Protein AF-0000000085108761 (afdb_homodimer)

Foldseek 3Di:
DDPVVVVVCVVQVPDPQWDKKFKAFLVLHTPDIPDDVVVSSVCSVVVSVVLVVVQVVQCVVPVPDGDAWDWDDDPFWIWIWGDDPTIIMIIIGGDDD/DPPVVVVVCVVQVPDPQWDKKFKAFLVLHTPDIPDDVVVSSVCSVVVSVVLVVVQVVQCVVPVPDGDAWDWDDDPFWIWIWGDDPTIIMIIIGGDDD

Structure (mmCIF, N/CA/C/O backbone):
data_AF-0000000085108761-model_v1
#
loop_
_entity.id
_entity.type
_entity.pdbx_description
1 polymer 'Dynein light chain roadblock'
#
loop_
_atom_site.group_PDB
_atom_site.id
_atom_site.type_symbol
_atom_site.label_atom_id
_atom_site.label_alt_id
_atom_site.label_comp_id
_atom_site.label_asym_id
_atom_site.label_entity_id
_atom_site.label_seq_id
_atom_site.pdbx_PDB_ins_code
_atom_site.Cartn_x
_atom_site.Cartn_y
_atom_site.Cartn_z
_atom_site.occupancy
_atom_site.B_iso_or_equiv
_atom_site.auth_seq_id
_atom_site.auth_comp_id
_atom_site.auth_asym_id
_atom_site.auth_atom_id
_atom_site.pdbx_PDB_model_num
ATOM 1 N N . MET A 1 1 ? 11.406 -25.344 -11.461 1 63.22 1 MET A N 1
ATOM 2 C CA . MET A 1 1 ? 11.078 -24.156 -10.672 1 63.22 1 MET A CA 1
ATOM 3 C C . MET A 1 1 ? 12.062 -23.969 -9.531 1 63.22 1 MET A C 1
ATOM 5 O O . MET A 1 1 ? 12.383 -24.922 -8.812 1 63.22 1 MET A O 1
ATOM 9 N N . SER A 1 2 ? 12.742 -22.797 -9.344 1 81.88 2 SER A N 1
ATOM 10 C CA . SER A 1 2 ? 13.859 -22.688 -8.406 1 81.88 2 SER A CA 1
ATOM 11 C C . SER A 1 2 ? 13.422 -23.031 -6.988 1 81.88 2 SER A C 1
ATOM 13 O O . SER A 1 2 ? 12.25 -22.875 -6.637 1 81.88 2 SER A O 1
ATOM 15 N N . ALA A 1 3 ? 14.203 -23.891 -6.371 1 89.88 3 ALA A N 1
ATOM 16 C CA . ALA A 1 3 ? 14.016 -24.234 -4.969 1 89.88 3 ALA A CA 1
ATOM 17 C C . ALA A 1 3 ? 13.594 -23.016 -4.148 1 89.88 3 ALA A C 1
ATOM 19 O O . ALA A 1 3 ? 12.789 -23.141 -3.223 1 89.88 3 ALA A O 1
ATOM 20 N N . GLU A 1 4 ? 13.984 -21.922 -4.605 1 90.25 4 GLU A N 1
ATOM 21 C CA . GLU A 1 4 ? 13.695 -20.672 -3.896 1 90.25 4 GLU A CA 1
ATOM 22 C C . GLU A 1 4 ? 12.227 -20.297 -4.023 1 90.25 4 GLU A C 1
ATOM 24 O O . GLU A 1 4 ? 11.594 -19.891 -3.043 1 90.25 4 GLU A O 1
ATOM 29 N N . ILE A 1 5 ? 11.664 -20.5 -5.133 1 90.44 5 ILE A N 1
ATOM 30 C CA . ILE A 1 5 ? 10.281 -20.141 -5.406 1 90.44 5 ILE A CA 1
ATOM 31 C C . ILE A 1 5 ? 9.344 -21.031 -4.586 1 90.44 5 ILE A C 1
ATOM 33 O O . ILE A 1 5 ? 8.359 -20.547 -4.023 1 90.44 5 ILE A O 1
ATOM 37 N N . GLU A 1 6 ? 9.672 -22.25 -4.547 1 91.06 6 GLU A N 1
ATOM 38 C CA . GLU A 1 6 ? 8.852 -23.203 -3.797 1 91.06 6 GLU A CA 1
ATOM 39 C C . GLU A 1 6 ? 8.852 -22.875 -2.307 1 91.06 6 GLU A C 1
ATOM 41 O O . GLU A 1 6 ? 7.82 -23 -1.64 1 91.06 6 GLU A O 1
ATOM 46 N N . GLU A 1 7 ? 10.008 -22.562 -1.867 1 91.19 7 GLU A N 1
ATOM 47 C CA . GLU A 1 7 ? 10.117 -22.203 -0.458 1 91.19 7 GLU A CA 1
ATOM 48 C C . GLU A 1 7 ? 9.281 -20.969 -0.139 1 91.19 7 GLU A C 1
ATOM 50 O O . GLU A 1 7 ? 8.656 -20.891 0.92 1 91.19 7 GLU A O 1
ATOM 55 N N . LEU A 1 8 ? 9.305 -19.969 -1.02 1 88.81 8 LEU A N 1
ATOM 56 C CA . LEU A 1 8 ? 8.5 -18.766 -0.838 1 88.81 8 LEU A CA 1
ATOM 57 C C . LEU A 1 8 ? 7.016 -19.094 -0.807 1 88.81 8 LEU A C 1
ATOM 59 O O . LEU A 1 8 ? 6.277 -18.594 0.04 1 88.81 8 LEU A O 1
ATOM 63 N N . LEU A 1 9 ? 6.578 -19.969 -1.626 1 91.69 9 LEU A N 1
ATOM 64 C CA . LEU A 1 9 ? 5.18 -20.375 -1.667 1 91.69 9 LEU A CA 1
ATOM 65 C C . LEU A 1 9 ? 4.773 -21.062 -0.361 1 91.69 9 LEU A C 1
ATOM 67 O O . LEU A 1 9 ? 3.713 -20.75 0.194 1 91.69 9 LEU A O 1
ATOM 71 N N . LYS A 1 10 ? 5.652 -21.938 0.055 1 91 10 LYS A N 1
ATOM 72 C CA . LYS A 1 10 ? 5.363 -22.688 1.271 1 91 10 LYS A CA 1
ATOM 73 C C . LYS A 1 10 ? 5.27 -21.766 2.482 1 91 10 LYS A C 1
ATOM 75 O O . LYS A 1 10 ? 4.41 -21.938 3.348 1 91 10 LYS A O 1
ATOM 80 N N . ARG A 1 11 ? 6.121 -20.828 2.443 1 91.31 11 ARG A N 1
ATOM 81 C CA . ARG A 1 11 ? 6.184 -19.875 3.551 1 91.31 11 ARG A CA 1
ATOM 82 C C . ARG A 1 11 ? 4.867 -19.109 3.695 1 91.31 11 ARG A C 1
ATOM 84 O O . ARG A 1 11 ? 4.32 -19.016 4.797 1 91.31 11 ARG A O 1
ATOM 91 N N . TYR A 1 12 ? 4.281 -18.719 2.645 1 92.75 12 TYR A N 1
ATOM 92 C CA . TYR A 1 12 ? 3.133 -17.812 2.711 1 92.75 12 TYR A CA 1
ATOM 93 C C . TYR A 1 12 ? 1.828 -18.609 2.703 1 92.75 12 TYR A C 1
ATOM 95 O O . TYR A 1 12 ? 0.8 -18.125 3.18 1 92.75 12 TYR A O 1
ATOM 103 N N . GLN A 1 13 ? 1.914 -19.766 2.088 1 91.44 13 GLN A N 1
ATOM 104 C CA . GLN A 1 13 ? 0.706 -20.578 1.999 1 91.44 13 GLN A CA 1
ATOM 105 C C . GLN A 1 13 ? 0.249 -21.047 3.381 1 91.44 13 GLN A C 1
ATOM 107 O O . GLN A 1 13 ? -0.924 -21.359 3.576 1 91.44 13 GLN A O 1
ATOM 112 N N . ASN A 1 1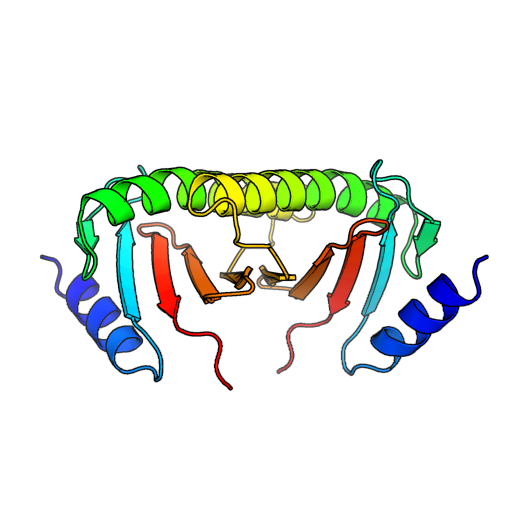4 ? 1.139 -21.016 4.285 1 88.12 14 ASN A N 1
ATOM 113 C CA . ASN A 1 14 ? 0.835 -21.547 5.609 1 88.12 14 ASN A CA 1
ATOM 114 C C . ASN A 1 14 ? 0.222 -20.469 6.512 1 88.12 14 ASN A C 1
ATOM 116 O O . ASN A 1 14 ? -0.231 -20.781 7.617 1 88.12 14 ASN A O 1
ATOM 120 N N . TYR A 1 15 ? 0.171 -19.266 6.047 1 86.75 15 TYR A N 1
ATOM 121 C CA . TYR A 1 15 ? -0.466 -18.219 6.828 1 86.75 15 TYR A CA 1
ATOM 122 C C . TYR A 1 15 ? -1.983 -18.359 6.809 1 86.75 15 TYR A C 1
ATOM 124 O O . TYR A 1 15 ? -2.562 -18.719 5.781 1 86.75 15 TYR A O 1
ATOM 132 N N . PRO A 1 16 ? -2.527 -18.047 7.934 1 88 16 PRO A N 1
ATOM 133 C CA . PRO A 1 16 ? -3.988 -18.125 7.98 1 88 16 PRO A CA 1
ATOM 134 C C . PRO A 1 16 ? -4.668 -17.109 7.059 1 88 16 PRO A C 1
ATOM 136 O O . PRO A 1 16 ? -4.164 -16 6.875 1 88 16 PRO A O 1
ATOM 139 N N . ASN A 1 17 ? -5.711 -17.516 6.414 1 91.38 17 ASN A N 1
ATOM 140 C CA . ASN A 1 17 ? -6.613 -16.656 5.648 1 91.38 17 ASN A CA 1
ATOM 141 C C . ASN A 1 17 ? -6.059 -16.359 4.262 1 91.38 17 ASN A C 1
ATOM 143 O O . ASN A 1 17 ? -6.594 -15.508 3.547 1 91.38 17 ASN A O 1
ATOM 147 N N . VAL A 1 18 ? -4.848 -17 4.02 1 94.69 18 VAL A N 1
ATOM 148 C CA . VAL A 1 18 ? -4.293 -16.797 2.686 1 94.69 18 VAL A CA 1
ATOM 149 C C . VAL A 1 18 ? -5.145 -17.531 1.651 1 94.69 18 VAL A C 1
ATOM 151 O O . VAL A 1 18 ? -5.418 -18.719 1.794 1 94.69 18 VAL A O 1
ATOM 154 N N . THR A 1 19 ? -5.535 -16.844 0.601 1 94.31 19 THR A N 1
ATOM 155 C CA . THR A 1 19 ? -6.398 -17.438 -0.418 1 94.31 19 THR A CA 1
ATOM 156 C C . THR A 1 19 ? -5.652 -17.578 -1.741 1 94.31 19 THR A C 1
ATOM 158 O O . THR A 1 19 ? -6.105 -18.297 -2.639 1 94.31 19 THR A O 1
ATOM 161 N N . GLY A 1 20 ? -4.496 -16.938 -1.905 1 95.81 20 GLY A N 1
ATOM 162 C CA . GLY A 1 20 ? -3.746 -17.047 -3.146 1 95.81 20 GLY A CA 1
ATOM 163 C C . GLY A 1 20 ? -2.373 -16.406 -3.072 1 95.81 20 GLY A C 1
ATOM 164 O O . GLY A 1 20 ? -2.156 -15.477 -2.293 1 95.81 20 GLY A O 1
ATOM 165 N N . ILE A 1 21 ? -1.512 -16.922 -3.85 1 97.44 21 ILE A N 1
ATOM 166 C CA . ILE A 1 21 ? -0.142 -16.438 -3.93 1 97.44 21 ILE A CA 1
ATOM 167 C C . ILE A 1 21 ? 0.28 -16.312 -5.395 1 97.44 21 ILE A C 1
ATOM 169 O O . ILE A 1 21 ? 0.015 -17.219 -6.195 1 97.44 21 ILE A O 1
ATOM 173 N N . ILE A 1 22 ? 0.82 -15.172 -5.707 1 97.19 22 ILE A N 1
ATOM 174 C CA . ILE A 1 22 ? 1.386 -14.953 -7.035 1 97.19 22 ILE A CA 1
ATOM 175 C C . ILE A 1 22 ? 2.848 -14.531 -6.906 1 97.19 22 ILE A C 1
ATOM 177 O O . ILE A 1 22 ? 3.182 -13.664 -6.102 1 97.19 22 ILE A O 1
ATOM 181 N N . ILE A 1 23 ? 3.662 -15.133 -7.668 1 97.06 23 ILE A N 1
ATOM 182 C CA . ILE A 1 23 ? 5.066 -14.742 -7.742 1 97.06 23 ILE A CA 1
ATOM 183 C C . ILE A 1 23 ? 5.391 -14.25 -9.148 1 97.06 23 ILE A C 1
ATOM 185 O O . ILE A 1 23 ? 5.203 -14.984 -10.125 1 97.06 23 ILE A O 1
ATOM 189 N N . LEU A 1 24 ? 5.852 -12.992 -9.156 1 97.31 24 LEU A N 1
ATOM 190 C CA . LEU A 1 24 ? 6.191 -12.367 -10.43 1 97.31 24 LEU A CA 1
ATOM 191 C C . LEU A 1 24 ? 7.699 -12.164 -10.555 1 97.31 24 LEU A C 1
ATOM 193 O O . LEU A 1 24 ? 8.383 -11.953 -9.555 1 97.31 24 LEU A O 1
ATOM 197 N N . ASP A 1 25 ? 8.125 -12.172 -11.797 1 95.25 25 ASP A N 1
ATOM 198 C CA . ASP A 1 25 ? 9.5 -11.734 -12.023 1 95.25 25 ASP A CA 1
ATOM 199 C C . ASP A 1 25 ? 9.578 -10.211 -12.148 1 95.25 25 ASP A C 1
ATOM 201 O O . ASP A 1 25 ? 8.562 -9.523 -12.039 1 95.25 25 ASP A O 1
ATOM 205 N N . PRO A 1 26 ? 10.781 -9.641 -12.328 1 92.38 26 PRO A N 1
ATOM 206 C CA . PRO A 1 26 ? 10.938 -8.188 -12.367 1 92.38 26 PRO A CA 1
ATOM 207 C C . PRO A 1 26 ? 10.227 -7.551 -13.562 1 92.38 26 PRO A C 1
ATOM 209 O O . PRO A 1 26 ? 10.016 -6.336 -13.578 1 92.38 26 PRO A O 1
ATOM 212 N N . PHE A 1 27 ? 9.805 -8.391 -14.461 1 92.19 27 PHE A N 1
ATOM 213 C CA . PHE A 1 27 ? 9.148 -7.879 -15.656 1 92.19 27 PHE 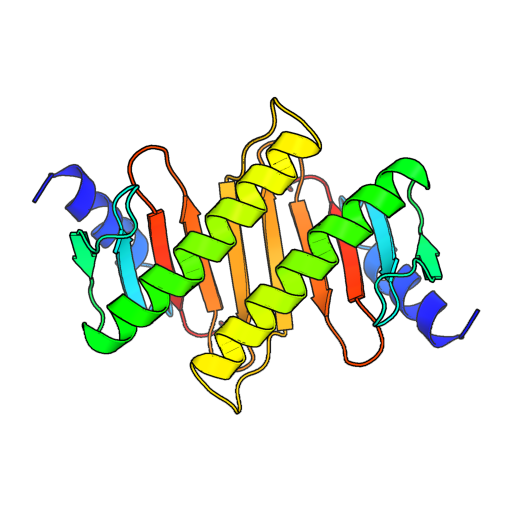A CA 1
ATOM 214 C C . PHE A 1 27 ? 7.641 -8.062 -15.57 1 92.19 27 PHE A C 1
ATOM 216 O O . PHE A 1 27 ? 6.934 -7.91 -16.562 1 92.19 27 PHE A O 1
ATOM 223 N N . ALA A 1 28 ? 7.168 -8.422 -14.414 1 94.12 28 ALA A N 1
ATOM 224 C CA . ALA A 1 28 ? 5.742 -8.586 -14.133 1 94.12 28 ALA A CA 1
ATOM 225 C C . ALA A 1 28 ? 5.176 -9.805 -14.852 1 94.12 28 ALA A C 1
ATOM 227 O O . ALA A 1 28 ? 4 -9.82 -15.219 1 94.12 28 ALA A O 1
ATOM 228 N N . ILE A 1 29 ? 6.047 -10.734 -15.125 1 95.5 29 ILE A N 1
ATOM 229 C CA . ILE A 1 29 ? 5.613 -12 -15.703 1 95.5 29 ILE A CA 1
ATOM 230 C C . ILE A 1 29 ? 5.414 -13.031 -14.602 1 95.5 29 ILE A C 1
ATOM 232 O O . ILE A 1 29 ? 6.324 -13.289 -13.805 1 95.5 29 ILE 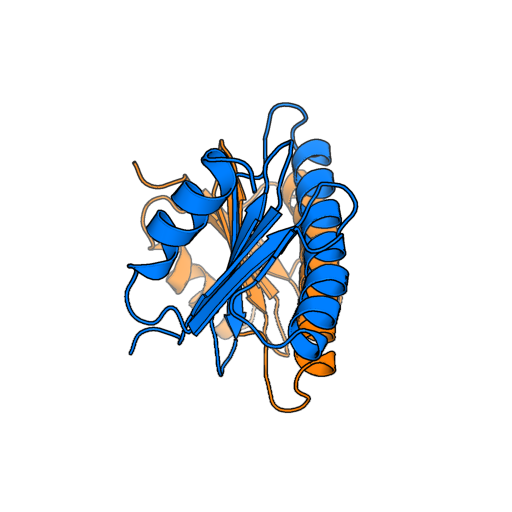A O 1
ATOM 236 N N . PRO A 1 30 ? 4.242 -13.656 -14.547 1 95.94 30 PRO A N 1
ATOM 237 C CA . PRO A 1 30 ? 3.984 -14.641 -13.484 1 95.94 30 PRO A CA 1
ATOM 238 C C . PRO A 1 30 ? 4.891 -15.859 -13.578 1 95.94 30 PRO A C 1
ATOM 240 O O . PRO A 1 30 ? 5.02 -16.453 -14.656 1 95.94 30 PRO A O 1
ATOM 243 N N . ILE A 1 31 ? 5.547 -16.188 -12.539 1 95.81 31 ILE A N 1
ATOM 244 C CA . ILE A 1 31 ? 6.398 -17.375 -12.438 1 95.81 31 ILE A CA 1
ATOM 245 C C . ILE A 1 31 ? 5.609 -18.531 -11.836 1 95.81 31 ILE A C 1
ATOM 247 O O . ILE A 1 31 ? 5.73 -19.672 -12.289 1 95.81 31 ILE A O 1
ATOM 251 N N . LYS A 1 32 ? 4.918 -18.266 -10.797 1 95.12 32 LYS A N 1
ATOM 252 C CA . LYS A 1 32 ? 4.105 -19.234 -10.07 1 95.12 32 LYS A CA 1
ATOM 253 C C . LYS A 1 32 ? 2.875 -18.562 -9.461 1 95.12 32 LYS A C 1
ATOM 255 O O . LYS A 1 32 ? 2.938 -17.422 -9.023 1 95.12 32 LYS A O 1
ATOM 260 N N . THR A 1 33 ? 1.812 -19.297 -9.5 1 95.31 33 THR A N 1
ATOM 261 C CA . THR A 1 33 ? 0.584 -18.781 -8.914 1 95.31 33 THR A CA 1
ATOM 262 C C . THR A 1 33 ? -0.293 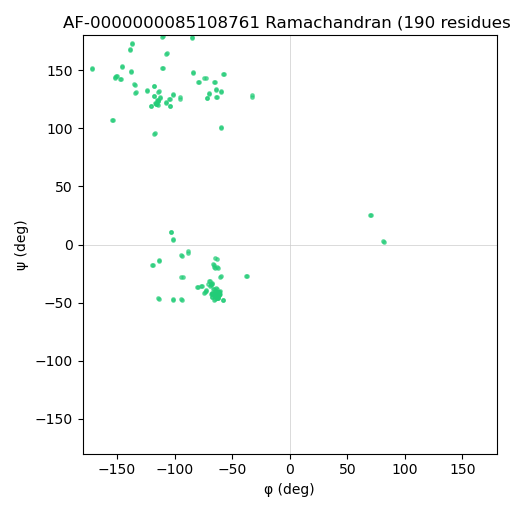-19.906 -8.391 1 95.31 33 THR A C 1
ATOM 264 O O . THR A 1 33 ? -0.282 -21.016 -8.93 1 95.31 33 THR A O 1
ATOM 267 N N . THR A 1 34 ? -0.969 -19.641 -7.316 1 95.12 34 THR A N 1
ATOM 268 C CA . THR A 1 34 ? -1.978 -20.562 -6.812 1 95.12 34 THR A CA 1
ATOM 269 C C . THR A 1 34 ? -3.381 -20.078 -7.184 1 95.12 34 THR A C 1
ATOM 271 O O . THR A 1 34 ? -4.375 -20.672 -6.75 1 95.12 34 THR A O 1
ATOM 274 N N . MET A 1 35 ? -3.35 -19 -7.941 1 93.38 35 MET A N 1
ATOM 275 C CA . MET A 1 35 ? -4.621 -18.391 -8.328 1 93.38 35 MET A CA 1
ATOM 276 C C . MET A 1 35 ? -4.918 -18.656 -9.805 1 93.38 35 MET A C 1
ATOM 278 O O . MET A 1 35 ? -4.047 -19.109 -10.547 1 93.38 35 MET A O 1
ATOM 282 N N . GLU A 1 36 ? -6.18 -18.406 -10.109 1 94.62 36 GLU A N 1
ATOM 283 C CA . GLU A 1 36 ? -6.547 -18.5 -11.523 1 94.62 36 GLU A CA 1
ATOM 284 C C . GLU A 1 36 ? -5.719 -17.562 -12.383 1 94.62 36 GLU A C 1
ATOM 286 O O . GLU A 1 36 ? -5.391 -16.453 -11.953 1 94.62 36 GLU A O 1
ATOM 291 N N . TYR A 1 37 ? -5.438 -17.953 -13.57 1 94 37 TYR A N 1
ATOM 292 C CA . TYR A 1 37 ? -4.492 -17.234 -14.422 1 94 37 TYR A CA 1
ATOM 293 C C . TYR A 1 37 ? -5.066 -15.891 -14.859 1 94 37 TYR A C 1
ATOM 295 O O . TYR A 1 37 ? -4.34 -14.898 -14.945 1 94 37 TYR A O 1
ATOM 303 N N . THR A 1 38 ? -6.367 -15.867 -15.094 1 92.69 38 THR A N 1
ATOM 304 C CA . THR A 1 38 ? -6.969 -14.602 -15.508 1 92.69 38 THR A CA 1
ATOM 305 C C . THR A 1 38 ? -6.816 -13.547 -14.414 1 92.69 38 THR A C 1
ATOM 307 O O . THR A 1 38 ? -6.449 -12.406 -14.695 1 92.69 38 THR A O 1
ATOM 310 N N . LEU A 1 39 ? -7.047 -13.977 -13.156 1 90 39 LEU A N 1
ATOM 311 C CA . LEU A 1 39 ? -6.887 -13.078 -12.016 1 90 39 LEU A CA 1
ATOM 312 C C . LEU A 1 39 ? -5.422 -12.719 -11.812 1 90 39 LEU A C 1
ATOM 314 O O . LEU A 1 39 ? -5.102 -11.562 -11.508 1 90 39 LEU A O 1
ATOM 318 N N . THR A 1 40 ? -4.555 -13.695 -12.102 1 95.38 40 THR A N 1
ATOM 319 C CA . THR A 1 40 ? -3.115 -13.5 -11.977 1 95.38 40 THR A CA 1
ATOM 320 C C . THR A 1 40 ? -2.635 -12.383 -12.898 1 95.38 40 THR A C 1
ATOM 322 O O . THR A 1 40 ? -1.856 -11.523 -12.484 1 95.38 40 THR A O 1
ATOM 325 N N . VAL A 1 41 ? -3.133 -12.383 -14.078 1 93.38 41 VAL A N 1
ATOM 326 C CA . VAL A 1 41 ? -2.717 -11.391 -15.062 1 93.38 41 VAL A CA 1
ATOM 327 C C . VAL A 1 41 ? -3.154 -10 -14.625 1 93.38 41 VAL A C 1
ATOM 329 O O . VAL A 1 41 ? -2.398 -9.031 -14.742 1 93.38 41 VAL A O 1
ATOM 332 N N . HIS A 1 42 ? -4.312 -9.906 -14.055 1 91.81 42 HIS A N 1
ATOM 333 C CA . HIS A 1 42 ? -4.832 -8.625 -13.586 1 91.81 42 HIS A CA 1
ATOM 334 C C . HIS A 1 42 ? -4.02 -8.102 -12.414 1 91.81 42 HIS A C 1
ATOM 336 O O . HIS A 1 42 ? -3.607 -6.938 -12.406 1 91.81 42 HIS A O 1
ATOM 342 N N . TYR A 1 43 ? -3.736 -8.992 -11.477 1 93.56 43 TYR A N 1
ATOM 343 C CA . TYR A 1 43 ? -2.938 -8.594 -10.328 1 93.56 43 TYR A CA 1
ATOM 344 C C . TYR A 1 43 ? -1.527 -8.203 -10.75 1 93.56 43 TYR A C 1
ATOM 346 O O . TYR A 1 43 ? -0.982 -7.203 -10.266 1 93.56 43 TYR A O 1
ATOM 354 N N . ALA A 1 44 ? -0.99 -8.969 -11.633 1 95.94 44 ALA A N 1
ATOM 355 C CA . ALA A 1 44 ? 0.384 -8.734 -12.062 1 95.94 44 ALA A CA 1
ATOM 356 C C . ALA A 1 44 ? 0.543 -7.324 -12.633 1 95.94 44 ALA A C 1
ATOM 358 O O . ALA A 1 44 ? 1.462 -6.594 -12.258 1 95.94 44 ALA A O 1
ATOM 359 N N . ALA A 1 45 ? -0.352 -6.977 -13.492 1 93.06 45 ALA A N 1
ATOM 360 C CA . ALA A 1 45 ? -0.282 -5.676 -14.148 1 93.06 45 ALA A CA 1
ATOM 361 C C . ALA A 1 45 ? -0.462 -4.539 -13.148 1 93.06 45 ALA A C 1
ATOM 363 O O . ALA A 1 45 ? 0.357 -3.619 -13.086 1 93.06 45 ALA A O 1
ATOM 364 N N . LEU A 1 46 ? -1.446 -4.688 -12.344 1 91.06 46 LEU A N 1
ATOM 365 C CA . LEU A 1 46 ? -1.848 -3.602 -11.453 1 91.06 46 LEU A CA 1
ATOM 366 C C . LEU A 1 46 ? -0.861 -3.451 -10.305 1 91.06 46 LEU A C 1
ATOM 368 O O . LEU A 1 46 ? -0.413 -2.344 -10 1 91.06 46 LEU A O 1
ATOM 372 N N . ILE A 1 47 ? -0.434 -4.594 -9.758 1 94.38 47 ILE A N 1
ATOM 373 C CA . ILE A 1 47 ? 0.409 -4.559 -8.57 1 94.38 47 ILE A CA 1
ATOM 374 C C . ILE A 1 47 ? 1.835 -4.172 -8.961 1 94.38 47 ILE A C 1
ATOM 376 O O . ILE A 1 47 ? 2.518 -3.469 -8.211 1 94.38 47 ILE A O 1
ATOM 380 N N . SER A 1 48 ? 2.229 -4.633 -10.086 1 95.31 48 SER A N 1
ATOM 381 C CA . SER A 1 48 ? 3.564 -4.258 -10.531 1 95.31 48 SER A CA 1
ATOM 382 C C . SER A 1 48 ? 3.676 -2.748 -10.734 1 95.31 48 SER A C 1
ATOM 384 O O . SER A 1 48 ? 4.676 -2.139 -10.359 1 95.31 48 SER A O 1
ATOM 386 N N . THR A 1 49 ? 2.686 -2.17 -11.328 1 93.62 49 THR A N 1
ATOM 387 C CA . THR A 1 49 ? 2.676 -0.729 -11.555 1 93.62 49 THR A CA 1
ATOM 388 C C . THR A 1 49 ? 2.66 0.024 -10.227 1 93.62 49 THR A C 1
ATOM 390 O O . THR A 1 49 ? 3.43 0.968 -10.031 1 93.62 49 THR A O 1
ATOM 393 N N . LEU A 1 50 ? 1.845 -0.43 -9.328 1 94.5 50 LEU A N 1
ATOM 394 C CA . LEU A 1 50 ? 1.728 0.207 -8.023 1 94.5 50 LEU A CA 1
ATOM 395 C C . LEU A 1 50 ? 3.043 0.12 -7.254 1 94.5 50 LEU A C 1
ATOM 397 O O . LEU A 1 50 ? 3.5 1.111 -6.684 1 94.5 50 LEU A O 1
ATOM 401 N N . THR A 1 51 ? 3.619 -1.056 -7.258 1 95.94 51 THR A N 1
ATOM 402 C CA . THR A 1 51 ? 4.863 -1.307 -6.539 1 95.94 51 THR A CA 1
ATOM 403 C C . THR A 1 51 ? 5.992 -0.448 -7.102 1 95.94 51 THR A C 1
ATOM 405 O O . THR A 1 51 ? 6.781 0.122 -6.344 1 95.94 51 THR A O 1
ATOM 408 N N . TYR A 1 52 ? 6.023 -0.355 -8.43 1 93.31 52 TYR A N 1
ATOM 409 C CA . TYR A 1 52 ? 7.039 0.464 -9.078 1 93.31 52 TYR A CA 1
ATOM 410 C C . TYR A 1 52 ? 6.906 1.927 -8.672 1 93.31 52 TYR A C 1
ATOM 412 O O . TYR A 1 52 ? 7.891 2.57 -8.312 1 93.31 52 TYR A O 1
ATOM 420 N N . LYS A 1 53 ? 5.758 2.395 -8.688 1 92.75 53 LYS A N 1
ATOM 421 C CA . LYS A 1 53 ? 5.512 3.789 -8.336 1 92.75 53 LYS A CA 1
ATOM 422 C C . LYS A 1 53 ? 5.836 4.051 -6.871 1 92.75 53 LYS A C 1
ATOM 424 O O . LYS A 1 53 ? 6.453 5.062 -6.535 1 92.75 53 LYS A O 1
ATOM 429 N N . ALA A 1 54 ? 5.402 3.143 -5.973 1 96 54 ALA A N 1
ATOM 430 C CA . ALA A 1 54 ? 5.68 3.289 -4.547 1 96 54 ALA A CA 1
ATOM 431 C C . ALA A 1 54 ? 7.184 3.273 -4.273 1 96 54 ALA A C 1
ATOM 433 O O . ALA A 1 54 ? 7.691 4.094 -3.506 1 96 54 ALA A O 1
ATOM 434 N N . ALA A 1 55 ? 7.852 2.354 -4.93 1 94.5 55 ALA A N 1
ATOM 435 C CA . ALA A 1 55 ? 9.297 2.244 -4.754 1 94.5 55 ALA A CA 1
ATOM 436 C C . ALA A 1 55 ? 10.008 3.512 -5.223 1 94.5 55 ALA A C 1
ATOM 438 O O . ALA A 1 55 ? 10.906 4.012 -4.547 1 94.5 55 ALA A O 1
ATOM 439 N N . LYS A 1 56 ? 9.578 3.98 -6.34 1 92.62 56 LYS A N 1
ATOM 440 C CA . LYS A 1 56 ? 10.172 5.199 -6.879 1 92.62 56 LYS A CA 1
ATOM 441 C C . LYS A 1 56 ? 9.898 6.395 -5.965 1 92.62 56 LYS A C 1
ATOM 443 O O . LYS A 1 56 ? 10.789 7.223 -5.738 1 92.62 56 LYS A O 1
ATOM 448 N N . MET A 1 57 ? 8.688 6.418 -5.445 1 90.75 57 MET A N 1
ATOM 449 C CA . MET A 1 57 ? 8.305 7.504 -4.551 1 90.75 57 MET A CA 1
ATOM 450 C C . MET A 1 57 ? 9.172 7.504 -3.297 1 90.75 57 MET A C 1
ATOM 452 O O . MET A 1 57 ? 9.641 8.562 -2.861 1 90.75 57 MET A O 1
ATOM 456 N N . ILE A 1 58 ? 9.445 6.375 -2.771 1 92.19 58 ILE A N 1
ATOM 457 C CA . ILE A 1 58 ? 10.234 6.219 -1.559 1 92.19 58 ILE A CA 1
ATOM 458 C C . ILE A 1 58 ? 11.68 6.633 -1.83 1 92.19 58 ILE A C 1
ATOM 460 O O . ILE A 1 58 ? 12.289 7.352 -1.033 1 92.19 58 ILE A O 1
ATOM 464 N N . THR A 1 59 ? 12.148 6.215 -2.984 1 91.31 59 THR A N 1
ATOM 465 C CA . THR A 1 59 ? 13.531 6.516 -3.35 1 91.31 59 THR A CA 1
ATOM 466 C C . THR A 1 59 ? 13.703 8.008 -3.633 1 91.31 59 THR A C 1
ATOM 468 O O . THR A 1 59 ? 14.766 8.57 -3.387 1 91.31 59 THR A O 1
ATOM 471 N N . ASN A 1 60 ? 12.617 8.609 -4.141 1 88.44 60 ASN A N 1
ATOM 472 C CA . ASN A 1 60 ? 12.648 10.047 -4.402 1 88.44 60 ASN A CA 1
ATOM 473 C C . ASN A 1 60 ? 12.734 10.852 -3.107 1 88.44 60 ASN A C 1
ATOM 475 O O . ASN A 1 60 ? 13.336 11.922 -3.072 1 88.44 60 ASN A O 1
ATOM 479 N N . LEU A 1 61 ? 12.094 10.32 -2.062 1 85.19 61 LEU A N 1
ATOM 480 C CA . LEU A 1 61 ? 12.102 11 -0.771 1 85.19 61 LEU A CA 1
ATOM 481 C C . LEU A 1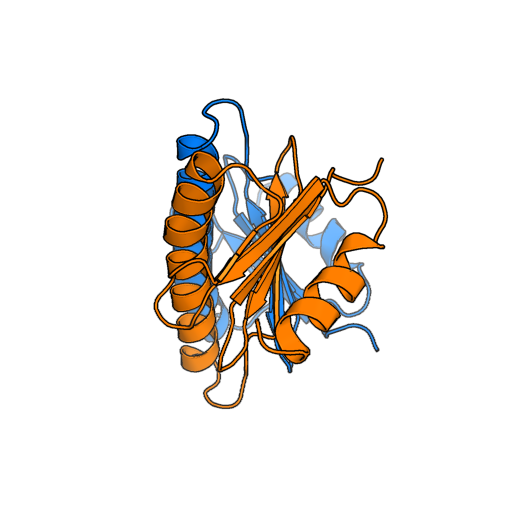 61 ? 13.406 10.75 -0.032 1 85.19 61 LEU A C 1
ATOM 483 O O . LEU A 1 61 ? 13.938 11.648 0.624 1 85.19 61 LEU A O 1
ATOM 487 N N . ASP A 1 62 ? 13.906 9.578 -0.178 1 91.12 62 ASP A N 1
ATOM 488 C CA . ASP A 1 62 ? 15.141 9.125 0.468 1 91.12 62 ASP A CA 1
ATOM 489 C C . ASP A 1 62 ? 15.812 8.016 -0.343 1 91.12 62 ASP A C 1
ATOM 491 O O . ASP A 1 62 ? 15.359 6.867 -0.325 1 91.12 62 ASP A O 1
ATOM 495 N N . ALA A 1 63 ? 16.922 8.359 -0.999 1 90.94 63 ALA A N 1
ATOM 496 C CA . ALA A 1 63 ? 17.594 7.465 -1.934 1 90.94 63 ALA A CA 1
ATOM 497 C C . ALA A 1 63 ? 18.094 6.211 -1.224 1 90.94 63 ALA A C 1
ATOM 499 O O . ALA A 1 63 ? 18.359 5.191 -1.863 1 90.94 63 ALA A O 1
ATOM 500 N N . SER A 1 64 ? 18.234 6.258 0.049 1 93.94 64 SER A N 1
ATOM 501 C CA . SER A 1 64 ? 18.734 5.105 0.797 1 93.94 64 SER A CA 1
ATOM 502 C C . SER A 1 64 ? 17.594 4.258 1.333 1 93.94 64 SER A C 1
ATOM 504 O O . SER A 1 64 ? 17.812 3.193 1.911 1 93.94 64 SER A O 1
ATOM 506 N N . ASN A 1 65 ? 16.453 4.711 1.227 1 92 65 ASN A N 1
ATOM 507 C CA . ASN A 1 65 ? 15.266 4.031 1.727 1 92 65 ASN A CA 1
ATOM 508 C C . ASN A 1 65 ? 14.742 3.008 0.722 1 92 65 ASN A C 1
ATOM 510 O O . ASN A 1 65 ? 14.961 3.146 -0.483 1 92 65 ASN A O 1
ATOM 514 N N . GLU A 1 66 ? 14.172 1.967 1.199 1 94.56 66 GLU A N 1
ATOM 515 C CA . GLU A 1 66 ? 13.68 0.884 0.354 1 94.56 66 GLU A CA 1
ATOM 516 C C . GLU A 1 66 ? 12.281 0.436 0.787 1 94.56 66 GLU A C 1
ATOM 518 O O . GLU A 1 66 ? 12.008 0.323 1.982 1 94.56 66 GLU A O 1
ATOM 523 N N . LEU A 1 67 ? 11.516 0.227 -0.264 1 95.69 67 LEU A N 1
ATOM 524 C CA . LEU A 1 67 ? 10.188 -0.324 0 1 95.69 67 LEU A CA 1
ATOM 525 C C . LEU A 1 67 ? 10.281 -1.789 0.411 1 95.69 67 LEU A C 1
ATOM 527 O O . LEU A 1 67 ? 10.883 -2.602 -0.299 1 95.69 67 LEU A O 1
ATOM 531 N N . VAL A 1 68 ? 9.695 -2.158 1.586 1 95.75 68 VAL A N 1
ATOM 532 C CA . VAL A 1 68 ? 9.766 -3.525 2.092 1 95.75 68 VAL A CA 1
ATOM 533 C C . VAL A 1 68 ? 8.453 -4.254 1.807 1 95.75 68 VAL A C 1
ATOM 535 O O . VAL A 1 68 ? 8.461 -5.363 1.272 1 95.75 68 VAL A O 1
ATOM 538 N N . THR A 1 69 ? 7.359 -3.58 2.123 1 97 69 THR A N 1
ATOM 539 C CA . THR A 1 69 ? 6.07 -4.227 1.909 1 97 69 THR A CA 1
ATOM 540 C C . THR A 1 69 ? 4.984 -3.189 1.639 1 97 69 THR A C 1
ATOM 542 O O . THR A 1 69 ? 5.074 -2.053 2.104 1 97 69 THR A O 1
ATOM 545 N N . ILE A 1 70 ? 4.082 -3.564 0.782 1 97.31 70 ILE A N 1
ATOM 546 C CA . ILE A 1 70 ? 2.834 -2.828 0.612 1 97.31 70 ILE A CA 1
ATOM 547 C C . ILE A 1 70 ? 1.658 -3.691 1.06 1 97.31 70 ILE A C 1
ATOM 549 O O . ILE A 1 70 ? 1.576 -4.871 0.707 1 97.31 70 ILE A O 1
ATOM 553 N N . ARG A 1 71 ? 0.834 -3.139 1.837 1 96.88 71 ARG A N 1
ATOM 554 C CA . ARG A 1 71 ? -0.396 -3.83 2.207 1 96.88 71 ARG A CA 1
ATOM 555 C C . ARG A 1 71 ? -1.623 -3.021 1.8 1 96.88 71 ARG A C 1
ATOM 557 O O . ARG A 1 71 ? -1.754 -1.853 2.168 1 96.88 71 ARG A O 1
ATOM 564 N N . LEU A 1 72 ? -2.422 -3.609 0.949 1 96.94 72 LEU A N 1
ATOM 565 C CA . LEU A 1 72 ? -3.693 -3.027 0.538 1 96.94 72 LEU A CA 1
ATOM 566 C C . LEU A 1 72 ? -4.859 -3.736 1.215 1 96.94 72 LEU A C 1
ATOM 568 O O . LEU A 1 72 ? -5.031 -4.949 1.055 1 96.94 72 LEU A O 1
ATOM 572 N N . ARG A 1 73 ? -5.586 -2.988 1.953 1 96.25 73 ARG A N 1
ATOM 573 C CA . ARG A 1 73 ? -6.805 -3.537 2.537 1 96.25 73 ARG A CA 1
ATOM 574 C C . ARG A 1 73 ? -8.047 -2.975 1.847 1 96.25 73 ARG A C 1
ATOM 576 O O . ARG A 1 73 ? -8.172 -1.76 1.681 1 96.25 73 ARG A O 1
ATOM 583 N N . THR A 1 74 ? -8.797 -3.855 1.351 1 95.38 74 THR A N 1
ATOM 584 C CA . THR A 1 74 ? -10.086 -3.488 0.769 1 95.38 74 THR A CA 1
ATOM 585 C C . THR A 1 74 ? -11.234 -4.004 1.631 1 95.38 74 THR A C 1
ATOM 587 O O . THR A 1 74 ? -11.008 -4.652 2.654 1 95.38 74 THR A O 1
ATOM 590 N N . LYS A 1 75 ? -12.461 -3.756 1.29 1 93.06 75 LYS A N 1
ATOM 591 C CA . LYS A 1 75 ? -13.633 -4.258 2.004 1 93.06 75 LYS A CA 1
ATOM 592 C C . LYS A 1 75 ? -13.734 -5.777 1.899 1 93.06 75 LYS A C 1
ATOM 594 O O . LYS A 1 75 ? -14.375 -6.418 2.729 1 93.06 75 LYS A O 1
ATOM 599 N N . VAL A 1 76 ? -13.07 -6.395 0.976 1 92.12 76 VAL A N 1
ATOM 600 C CA . VAL A 1 76 ? -13.273 -7.801 0.66 1 92.12 76 VAL A CA 1
ATOM 601 C C . VAL A 1 76 ? -12.023 -8.602 1.031 1 92.12 76 VAL A C 1
ATOM 603 O O . VAL A 1 76 ? -12.117 -9.641 1.696 1 92.12 76 VAL A O 1
ATOM 606 N N . HIS A 1 77 ? -10.844 -8.078 0.626 1 92.88 77 HIS A N 1
ATOM 607 C CA . HIS A 1 77 ? -9.594 -8.812 0.799 1 92.88 77 HIS A CA 1
ATOM 608 C C . HIS A 1 77 ? -8.477 -7.879 1.261 1 92.88 77 HIS A C 1
ATOM 610 O O . HIS A 1 77 ? -8.656 -6.66 1.307 1 92.88 77 HIS A O 1
ATOM 616 N N . GLU A 1 78 ? -7.473 -8.531 1.646 1 95.62 78 GLU A N 1
ATOM 617 C CA . GLU A 1 78 ? -6.191 -7.871 1.853 1 95.62 78 GLU A CA 1
ATOM 618 C C . GLU A 1 78 ? -5.125 -8.422 0.909 1 95.62 78 GLU A C 1
ATOM 620 O O . GLU A 1 78 ? -5.043 -9.633 0.701 1 95.62 78 GLU A O 1
ATOM 625 N N . VAL A 1 79 ? -4.375 -7.559 0.36 1 96.12 79 VAL A N 1
ATOM 626 C CA . VAL A 1 79 ? -3.283 -7.949 -0.526 1 96.12 79 VAL A CA 1
ATOM 627 C C . VAL A 1 79 ? -1.951 -7.492 0.063 1 96.12 79 VAL A C 1
ATOM 629 O O . VAL A 1 79 ? -1.79 -6.324 0.417 1 96.12 79 VAL A O 1
ATOM 632 N N . ILE A 1 80 ? -1.059 -8.406 0.155 1 96.19 80 ILE A N 1
ATOM 633 C CA . ILE A 1 80 ? 0.285 -8.086 0.626 1 96.19 80 ILE A CA 1
ATOM 634 C C . ILE A 1 80 ? 1.287 -8.266 -0.512 1 96.19 80 ILE A C 1
ATOM 636 O O . ILE A 1 80 ? 1.285 -9.297 -1.189 1 96.19 80 ILE A O 1
ATOM 640 N N . VAL A 1 81 ? 2.037 -7.203 -0.713 1 97.25 81 VAL A N 1
ATOM 641 C CA . VAL A 1 81 ? 3.027 -7.211 -1.784 1 97.25 81 VAL A CA 1
ATOM 642 C C . VAL A 1 81 ? 4.43 -7.121 -1.189 1 97.25 81 VAL A C 1
ATOM 644 O O . VAL A 1 81 ? 4.723 -6.215 -0.408 1 97.25 81 VAL A O 1
ATOM 647 N N . LEU A 1 82 ? 5.223 -8.078 -1.545 1 96.44 82 LEU A N 1
ATOM 648 C CA . LEU A 1 82 ? 6.605 -8.117 -1.088 1 96.44 82 LEU A CA 1
ATOM 649 C C . LEU A 1 82 ? 7.57 -8.023 -2.264 1 96.44 82 LEU A C 1
ATOM 651 O O . LEU A 1 82 ? 7.855 -9.031 -2.922 1 96.44 82 LEU A O 1
ATOM 655 N N . PRO A 1 83 ? 8.008 -6.773 -2.514 1 95.81 83 PRO A N 1
ATOM 656 C CA . PRO A 1 83 ? 8.945 -6.602 -3.629 1 95.81 83 PRO A CA 1
ATOM 657 C C . PRO A 1 83 ? 10.375 -7 -3.268 1 95.81 83 PRO A C 1
ATOM 659 O O . PRO A 1 83 ? 10.805 -6.801 -2.127 1 95.81 83 PRO A O 1
ATOM 662 N N . SER A 1 84 ? 11.039 -7.625 -4.152 1 92.5 84 SER A N 1
ATOM 663 C CA . SER A 1 84 ? 12.461 -7.93 -4.051 1 92.5 84 SER A CA 1
ATOM 664 C C . SER A 1 84 ? 13.172 -7.684 -5.379 1 92.5 84 SER A C 1
ATOM 666 O O . SER A 1 84 ? 12.539 -7.293 -6.363 1 92.5 84 SER A O 1
ATOM 668 N N . GLU A 1 85 ? 14.414 -7.781 -5.441 1 91 85 GLU A N 1
ATOM 669 C CA . GLU A 1 85 ? 15.211 -7.547 -6.641 1 91 85 GLU A CA 1
ATOM 670 C C . GLU A 1 85 ? 14.82 -8.508 -7.762 1 91 85 GLU A C 1
ATOM 672 O O . GLU A 1 85 ? 14.828 -8.133 -8.938 1 91 85 GLU A O 1
ATOM 677 N N . ASN A 1 86 ? 14.336 -9.648 -7.395 1 93.44 86 ASN A N 1
ATOM 678 C CA . ASN A 1 86 ? 14.164 -10.68 -8.406 1 93.44 86 ASN A CA 1
ATOM 679 C C . ASN A 1 86 ? 12.703 -11.094 -8.555 1 93.44 86 ASN A C 1
ATOM 681 O O . ASN A 1 86 ? 12.328 -11.727 -9.539 1 93.44 86 ASN A O 1
ATOM 685 N N . TYR A 1 87 ? 11.977 -10.695 -7.477 1 94.81 87 TYR A N 1
ATOM 686 C CA . TYR A 1 87 ? 10.586 -11.141 -7.5 1 94.81 87 TYR A CA 1
ATOM 687 C C . TYR A 1 87 ? 9.672 -10.102 -6.863 1 94.81 87 TYR A C 1
ATOM 689 O O . TYR A 1 87 ? 10.117 -9.289 -6.055 1 94.81 87 TYR A O 1
ATOM 697 N N . ILE A 1 88 ? 8.492 -10.164 -7.301 1 96.62 88 ILE A N 1
ATOM 698 C CA . ILE A 1 88 ? 7.402 -9.555 -6.551 1 96.62 88 ILE A CA 1
ATOM 699 C C . ILE A 1 88 ? 6.434 -10.641 -6.086 1 96.62 88 ILE A C 1
ATOM 701 O O . ILE A 1 88 ? 5.918 -11.414 -6.895 1 96.62 88 ILE A O 1
ATOM 705 N N . ILE A 1 89 ? 6.262 -10.734 -4.84 1 96.81 89 ILE A N 1
ATOM 706 C CA . ILE A 1 89 ? 5.332 -11.711 -4.289 1 96.81 89 ILE A CA 1
ATOM 707 C C . ILE A 1 89 ? 4.027 -11.016 -3.896 1 96.81 89 ILE A C 1
ATOM 709 O O . ILE A 1 89 ? 4.047 -9.984 -3.221 1 96.81 89 ILE A O 1
ATOM 713 N N . ILE A 1 90 ? 2.965 -11.57 -4.352 1 97.31 90 ILE A N 1
ATOM 714 C CA . ILE A 1 90 ? 1.635 -11.07 -4.027 1 97.31 90 ILE A CA 1
ATOM 715 C C . ILE A 1 90 ? 0.867 -12.117 -3.227 1 97.31 90 ILE A C 1
ATOM 717 O O . ILE A 1 90 ? 0.685 -13.242 -3.686 1 97.31 90 ILE A O 1
ATOM 721 N N . VAL A 1 91 ? 0.482 -11.727 -2.102 1 96.69 91 VAL A N 1
ATOM 722 C CA . VAL A 1 91 ? -0.315 -12.609 -1.256 1 96.69 91 VAL A CA 1
ATOM 723 C C . VAL A 1 91 ? -1.712 -12.0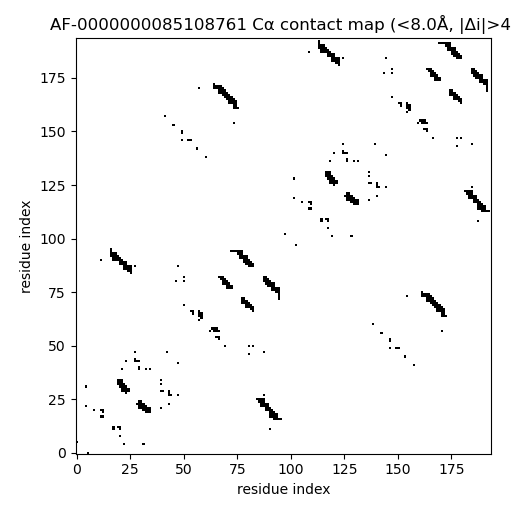23 -1.067 1 96.69 91 VAL A C 1
ATOM 725 O O . VAL A 1 91 ? -1.856 -10.867 -0.653 1 96.69 91 VAL A O 1
ATOM 728 N N . VAL A 1 92 ? -2.666 -12.805 -1.415 1 95.94 92 VAL A N 1
ATOM 729 C CA . VAL A 1 92 ? -4.051 -12.398 -1.219 1 95.94 92 VAL A CA 1
ATOM 730 C C . VAL A 1 92 ? -4.645 -13.141 -0.023 1 95.94 92 VAL A C 1
ATOM 732 O O . VAL A 1 92 ? -4.562 -14.367 0.057 1 95.94 92 VAL A O 1
ATOM 735 N N . GLN A 1 93 ? -5.137 -12.344 0.866 1 95.44 93 GLN A N 1
ATOM 736 C CA . GLN A 1 93 ? -5.703 -13 2.043 1 95.44 93 GLN A CA 1
ATOM 737 C C . GLN A 1 93 ? -7.023 -12.344 2.453 1 95.44 93 GLN A C 1
ATOM 739 O O . GLN A 1 93 ? -7.273 -11.18 2.125 1 95.44 93 GLN A O 1
ATOM 744 N N . ASN A 1 94 ? -7.949 -13.156 3.041 1 92.12 94 ASN A N 1
ATOM 745 C CA . ASN A 1 94 ? -9.164 -12.609 3.631 1 92.12 94 ASN A CA 1
ATOM 746 C C . ASN A 1 94 ? -8.852 -11.695 4.812 1 92.12 94 ASN A C 1
ATOM 748 O O . ASN A 1 94 ? -7.945 -11.977 5.602 1 92.12 94 ASN A O 1
ATOM 752 N N . PRO A 1 95 ? -9.586 -10.516 4.699 1 82.56 95 PRO A N 1
ATOM 753 C CA . PRO A 1 95 ? -9.312 -9.602 5.805 1 82.56 95 PRO A CA 1
ATOM 754 C C . PRO A 1 95 ? -9.641 -10.203 7.168 1 82.56 95 PRO A C 1
ATOM 756 O O . PRO A 1 95 ? -10.562 -11.016 7.285 1 82.56 95 PRO A O 1
ATOM 759 N N . GLY A 1 96 ? -8.625 -10.719 7.977 1 66.06 96 GLY A N 1
ATOM 760 C CA . GLY A 1 96 ? -8.875 -11.297 9.289 1 66.06 96 GLY A CA 1
ATOM 761 C C . GLY A 1 96 ? -10.039 -10.641 10.016 1 66.06 96 GLY A C 1
ATOM 762 O O . GLY A 1 96 ? -10.414 -9.516 9.695 1 66.06 96 GLY A O 1
ATOM 763 N N . THR A 1 97 ? -11.094 -11.43 10.516 1 53.28 97 THR A N 1
ATOM 764 C CA . THR A 1 97 ? -12.141 -10.961 11.414 1 53.28 97 THR A CA 1
ATOM 765 C C . THR A 1 97 ? -11.602 -9.898 12.375 1 53.28 97 THR A C 1
ATOM 767 O O . THR A 1 97 ? -10.414 -9.922 12.719 1 53.28 97 THR A O 1
ATOM 770 N N . MET B 1 1 ? -11.133 25.141 11.805 1 62.72 1 MET B N 1
ATOM 771 C CA . MET B 1 1 ? -10.836 23.781 11.359 1 62.72 1 MET B CA 1
ATOM 772 C C . MET B 1 1 ? -11.938 22.812 11.789 1 62.72 1 MET B C 1
ATOM 774 O O . MET B 1 1 ? -12.367 22.844 12.945 1 62.72 1 MET B O 1
ATOM 778 N N . SER B 1 2 ? -12.586 22 10.914 1 81.75 2 SER B N 1
ATOM 779 C CA . SER B 1 2 ? -13.789 21.266 11.281 1 81.75 2 SER B CA 1
ATOM 780 C C . SER B 1 2 ? -13.516 20.328 12.453 1 81.75 2 SER B C 1
ATOM 782 O O . SER B 1 2 ? -12.383 19.891 12.672 1 81.75 2 SER B O 1
ATOM 784 N N . ALA B 1 3 ? -14.398 20.406 13.414 1 89.31 3 ALA B N 1
ATOM 785 C CA . ALA B 1 3 ? -14.375 19.5 14.562 1 89.31 3 ALA B CA 1
ATOM 786 C C . ALA B 1 3 ? -13.977 18.094 14.148 1 89.31 3 ALA B C 1
ATOM 788 O O . ALA B 1 3 ? -13.289 17.391 14.898 1 89.31 3 ALA B O 1
ATOM 789 N N . GLU B 1 4 ? -14.258 17.797 12.961 1 90.19 4 GLU B N 1
ATOM 790 C CA . GLU B 1 4 ? -13.984 16.453 12.445 1 90.19 4 GLU B CA 1
ATOM 791 C C . GLU B 1 4 ? -12.484 16.25 12.227 1 90.19 4 GLU B C 1
ATOM 793 O O . GLU B 1 4 ? -11.945 15.188 12.57 1 90.19 4 GLU B O 1
ATOM 798 N N . ILE B 1 5 ? -11.836 17.203 11.758 1 90.38 5 ILE B N 1
ATOM 799 C CA . ILE B 1 5 ? -10.414 17.125 11.453 1 90.38 5 ILE B CA 1
ATOM 800 C C . ILE B 1 5 ? -9.617 16.984 12.75 1 90.38 5 ILE B C 1
ATOM 802 O O . ILE B 1 5 ? -8.672 16.188 12.828 1 90.38 5 ILE B O 1
ATOM 806 N N . GLU B 1 6 ? -10 17.719 13.711 1 91 6 GLU B N 1
ATOM 807 C CA . GLU B 1 6 ? -9.32 17.672 15 1 91 6 GLU B CA 1
ATOM 808 C C . GLU B 1 6 ? -9.461 16.297 15.648 1 91 6 GLU B C 1
ATOM 810 O O . GLU B 1 6 ? -8.516 15.797 16.266 1 91 6 GLU B O 1
ATOM 815 N N . GLU B 1 7 ? -10.625 15.828 15.547 1 91.19 7 GLU B N 1
ATOM 816 C CA . GLU B 1 7 ? -10.875 14.5 16.109 1 91.19 7 GLU B CA 1
ATOM 817 C C . GLU B 1 7 ? -10.016 13.445 15.422 1 91.19 7 GLU B C 1
ATOM 819 O O . GLU B 1 7 ? -9.5 12.539 16.078 1 91.19 7 GLU B O 1
ATOM 824 N N . LEU B 1 8 ? -9.898 13.516 14.109 1 88.75 8 LEU B N 1
ATOM 825 C CA . LEU B 1 8 ? -9.07 12.578 13.359 1 88.75 8 LEU B CA 1
ATOM 826 C C . LEU B 1 8 ? -7.609 12.688 13.797 1 88.75 8 LEU B C 1
ATOM 828 O O . LEU B 1 8 ? -6.938 11.672 13.984 1 88.75 8 LEU B O 1
ATOM 832 N N . LEU B 1 9 ? -7.121 13.859 14.008 1 91.69 9 LEU B N 1
ATOM 833 C CA . LEU B 1 9 ? -5.75 14.07 14.453 1 91.69 9 LEU B CA 1
ATOM 834 C C . LEU B 1 9 ? -5.52 13.445 15.82 1 91.69 9 LEU B C 1
ATOM 836 O O . LEU B 1 9 ? -4.508 12.773 16.031 1 91.69 9 LEU B O 1
ATOM 840 N N . LYS B 1 10 ? -6.492 13.695 16.672 1 90.94 10 LYS B N 1
ATOM 841 C CA . LYS B 1 10 ? -6.367 13.188 18.031 1 90.94 10 LYS B CA 1
ATOM 842 C C . LYS B 1 10 ? -6.359 11.664 18.062 1 90.94 10 LYS B C 1
ATOM 844 O O . LYS B 1 10 ? -5.602 11.047 18.812 1 90.94 10 LYS B O 1
ATOM 849 N N . ARG B 1 11 ? -7.148 11.164 17.219 1 91.44 11 ARG B N 1
ATOM 850 C CA . ARG B 1 11 ? -7.281 9.711 17.141 1 91.44 11 ARG B CA 1
ATOM 851 C C . ARG B 1 11 ? -5.957 9.055 16.766 1 91.44 11 ARG B C 1
ATOM 853 O O . ARG B 1 11 ? -5.52 8.102 17.422 1 91.44 11 ARG B O 1
ATOM 860 N N . TYR B 1 12 ? -5.25 9.586 15.859 1 92.56 12 TYR B N 1
ATOM 861 C CA . TYR B 1 12 ? -4.074 8.922 15.312 1 92.56 12 TYR B CA 1
ATOM 862 C C . TYR B 1 12 ? -2.814 9.344 16.062 1 92.56 12 TYR B C 1
ATOM 864 O O . TYR B 1 12 ? -1.815 8.625 16.062 1 92.56 12 TYR B O 1
ATOM 872 N N . GLN B 1 13 ? -2.885 10.555 16.594 1 91.44 13 GLN B N 1
ATOM 873 C CA . GLN B 1 13 ? -1.719 11.055 17.312 1 91.44 13 GLN B CA 1
ATOM 874 C C . GLN B 1 13 ? -1.44 10.219 18.562 1 91.44 13 GLN B C 1
ATOM 876 O O . GLN B 1 13 ? -0.314 10.195 19.062 1 91.44 13 GLN B O 1
ATOM 881 N N . ASN B 1 14 ? -2.412 9.523 19 1 88.25 14 ASN B N 1
ATOM 882 C CA . ASN B 1 14 ? -2.285 8.781 20.25 1 88.25 14 ASN B CA 1
ATOM 883 C C . ASN B 1 14 ? -1.717 7.387 20.016 1 88.25 14 ASN B C 1
ATOM 885 O O . ASN B 1 14 ? -1.398 6.672 20.969 1 88.25 14 ASN B O 1
ATOM 889 N N . TYR B 1 15 ? -1.566 7.016 18.766 1 86.69 15 TYR B N 1
ATOM 890 C CA . TYR B 1 15 ? -0.955 5.727 18.469 1 86.69 15 TYR B CA 1
ATOM 891 C C . TYR B 1 15 ? 0.543 5.754 18.75 1 86.69 15 TYR B C 1
ATOM 893 O O . TYR B 1 15 ? 1.209 6.762 18.5 1 86.69 15 TYR B O 1
ATOM 901 N N . PRO B 1 16 ? 0.972 4.633 19.234 1 87.88 16 PRO B N 1
ATOM 902 C CA . PRO B 1 16 ? 2.412 4.57 19.5 1 87.88 16 PRO B CA 1
ATOM 903 C C . PRO B 1 16 ? 3.25 4.66 18.219 1 87.88 16 PRO B C 1
ATOM 905 O O . PRO B 1 16 ? 2.84 4.156 17.172 1 87.88 16 PRO B O 1
ATOM 908 N N . ASN B 1 17 ? 4.332 5.359 18.25 1 91.44 17 ASN B N 1
ATOM 909 C CA . ASN B 1 17 ? 5.363 5.398 17.219 1 91.44 17 ASN B CA 1
ATOM 910 C C . ASN B 1 17 ? 4.977 6.332 16.078 1 91.44 17 ASN B C 1
ATOM 912 O O . ASN B 1 17 ? 5.637 6.348 15.031 1 91.44 17 ASN B O 1
ATOM 916 N N . VAL B 1 18 ? 3.768 6.984 16.312 1 94.75 18 VAL B N 1
ATOM 917 C CA . VAL B 1 18 ? 3.367 7.934 15.281 1 94.75 18 VAL B CA 1
ATOM 918 C C . VAL B 1 18 ? 4.285 9.156 15.32 1 94.75 18 VAL B C 1
ATOM 920 O O . VAL B 1 18 ? 4.48 9.766 16.375 1 94.75 18 VAL B O 1
ATOM 923 N N . THR B 1 19 ? 4.82 9.555 14.18 1 94.31 19 THR B N 1
ATOM 924 C CA . THR B 1 19 ? 5.758 10.672 14.109 1 94.31 19 THR B CA 1
ATOM 925 C C . THR B 1 19 ? 5.148 11.836 13.344 1 94.31 19 THR B C 1
ATOM 927 O O . THR B 1 19 ? 5.652 12.961 13.414 1 94.31 19 THR B O 1
ATOM 930 N N . GLY B 1 20 ? 4.055 11.625 12.617 1 95.81 20 GLY B N 1
ATOM 931 C CA . GLY B 1 20 ? 3.439 12.703 11.867 1 95.81 20 GLY B CA 1
ATOM 932 C C . GLY B 1 20 ? 2.1 12.328 11.266 1 95.81 20 GLY B C 1
ATOM 933 O O . GLY B 1 20 ? 1.8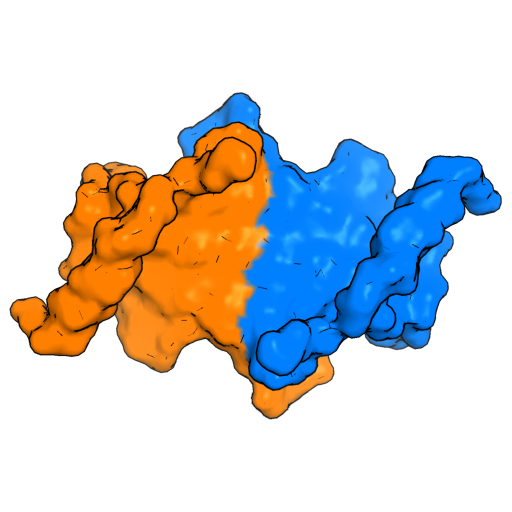49 11.156 10.984 1 95.81 20 GLY B O 1
ATOM 934 N N . ILE B 1 21 ? 1.291 13.305 11.125 1 97.44 21 ILE B N 1
ATOM 935 C CA . ILE B 1 21 ? -0.033 13.133 10.531 1 97.44 21 ILE B CA 1
ATOM 936 C C . ILE B 1 21 ? -0.289 14.234 9.508 1 97.44 21 ILE B C 1
ATOM 938 O O . ILE B 1 21 ? 0.011 15.406 9.758 1 97.44 21 ILE B O 1
ATOM 942 N N . ILE B 1 22 ? -0.733 13.812 8.359 1 97.19 22 ILE B N 1
ATOM 943 C CA . ILE B 1 22 ? -1.14 14.75 7.316 1 97.19 22 ILE B CA 1
ATOM 944 C C . ILE B 1 22 ? -2.58 14.469 6.902 1 97.19 22 ILE B C 1
ATOM 946 O O . ILE B 1 22 ? -2.951 13.312 6.676 1 97.19 22 ILE B O 1
ATOM 950 N N . ILE B 1 23 ? -3.344 15.484 6.832 1 97 23 ILE B N 1
ATOM 951 C CA . ILE B 1 23 ? -4.707 15.367 6.324 1 97 23 ILE B CA 1
ATOM 952 C C . ILE B 1 23 ? -4.855 16.188 5.047 1 97 23 ILE B C 1
ATOM 954 O O . ILE B 1 23 ? -4.602 17.406 5.047 1 97 23 ILE B O 1
ATOM 958 N N . LEU B 1 24 ? -5.234 15.438 4 1 97.25 24 LEU B N 1
ATOM 959 C CA . LEU B 1 24 ? -5.402 16.078 2.697 1 97.25 24 LEU B CA 1
ATOM 960 C C . LEU B 1 24 ? -6.871 16.125 2.303 1 97.25 24 LEU B C 1
ATOM 962 O O . LEU B 1 24 ? -7.652 15.242 2.668 1 97.25 24 LEU B O 1
ATOM 966 N N . ASP B 1 25 ? -7.164 17.141 1.498 1 95.25 25 ASP B N 1
ATOM 967 C CA . ASP B 1 25 ? -8.484 17.125 0.871 1 95.25 25 ASP B CA 1
ATOM 968 C C . ASP B 1 25 ? -8.469 16.281 -0.406 1 95.25 25 ASP B C 1
ATOM 970 O O . ASP B 1 25 ? -7.438 15.727 -0.78 1 95.25 25 ASP B O 1
ATOM 974 N N . PRO B 1 26 ? -9.617 16.109 -1.087 1 92.5 26 PRO B N 1
ATOM 975 C CA . PRO B 1 26 ? -9.695 15.258 -2.273 1 92.5 26 PRO B CA 1
ATOM 976 C C . PRO B 1 26 ? -8.828 15.766 -3.424 1 92.5 26 PRO B C 1
ATOM 978 O O . PRO B 1 26 ? -8.562 15.023 -4.371 1 92.5 26 PRO B O 1
ATOM 981 N N . PHE B 1 27 ? -8.367 16.984 -3.26 1 92.19 27 PHE B N 1
ATOM 982 C CA . PHE B 1 27 ? -7.566 17.562 -4.324 1 92.19 27 PHE B CA 1
ATOM 983 C C . PHE B 1 27 ? -6.086 17.531 -3.967 1 92.19 27 PHE B C 1
ATOM 985 O O . PHE B 1 27 ? -5.266 18.188 -4.617 1 92.19 27 PHE B O 1
ATOM 992 N N . ALA B 1 28 ? -5.754 16.828 -2.938 1 94.19 28 ALA B N 1
ATOM 993 C CA . ALA B 1 28 ? -4.379 16.641 -2.49 1 94.19 28 ALA B CA 1
ATOM 994 C C . ALA B 1 28 ? -3.801 17.922 -1.91 1 94.19 28 ALA B C 1
ATOM 996 O O . ALA B 1 28 ? -2.594 18.172 -1.998 1 94.19 28 ALA B O 1
ATOM 997 N N . ILE B 1 29 ? -4.68 18.766 -1.423 1 95.44 29 ILE B N 1
ATOM 998 C CA . ILE B 1 29 ? -4.25 19.969 -0.735 1 95.44 29 ILE B CA 1
ATOM 999 C C . ILE B 1 29 ? -4.223 19.734 0.772 1 95.44 29 ILE B C 1
ATOM 1001 O O . ILE B 1 29 ? -5.227 19.312 1.358 1 95.44 29 ILE B O 1
ATOM 1005 N N . PRO B 1 30 ? -3.094 19.984 1.421 1 96 30 PRO B N 1
ATOM 1006 C CA . PRO B 1 30 ? -3.002 19.75 2.863 1 96 30 PRO B CA 1
ATOM 1007 C C . PRO B 1 30 ? -3.953 20.625 3.672 1 96 30 PRO B C 1
ATOM 1009 O O . PRO B 1 30 ? -3.992 21.844 3.477 1 96 30 PRO B O 1
ATOM 1012 N N . ILE B 1 31 ? -4.73 20.047 4.488 1 95.75 31 ILE B N 1
ATOM 1013 C CA . ILE B 1 31 ? -5.648 20.734 5.387 1 95.75 31 ILE B CA 1
ATOM 1014 C C . ILE B 1 31 ? -4.984 20.938 6.746 1 95.75 31 ILE B C 1
ATOM 1016 O O . ILE B 1 31 ? -5.109 22 7.348 1 95.75 31 ILE B O 1
ATOM 1020 N N . LYS B 1 32 ? -4.414 19.938 7.246 1 95.06 32 LYS B N 1
ATOM 1021 C CA . LYS B 1 32 ? -3.738 19.906 8.539 1 95.06 32 LYS B CA 1
ATOM 1022 C C . LYS B 1 32 ? -2.543 18.969 8.516 1 95.06 32 LYS B C 1
ATOM 1024 O O . LYS B 1 32 ? -2.588 17.906 7.871 1 95.06 32 LYS B O 1
ATOM 1029 N N . THR B 1 33 ? -1.532 19.391 9.188 1 95.25 33 THR B N 1
ATOM 1030 C CA . THR B 1 33 ? -0.346 18.547 9.258 1 95.25 33 THR B CA 1
ATOM 1031 C C . THR B 1 33 ? 0.408 18.781 10.562 1 95.25 33 THR B C 1
ATOM 1033 O O . THR B 1 33 ? 0.401 19.891 11.094 1 95.25 33 THR B O 1
ATOM 1036 N N . THR B 1 34 ? 0.973 17.734 11.078 1 95.06 34 THR B N 1
ATOM 1037 C CA . THR B 1 34 ? 1.869 17.859 12.227 1 95.06 34 THR B CA 1
ATOM 1038 C C . THR B 1 34 ? 3.326 17.781 11.781 1 95.06 34 THR B C 1
ATOM 1040 O O . THR B 1 34 ? 4.234 17.75 12.617 1 95.06 34 THR B O 1
ATOM 1043 N N . MET B 1 35 ? 3.422 17.719 10.453 1 93.25 35 MET B N 1
ATOM 1044 C CA . MET B 1 35 ? 4.758 17.578 9.883 1 93.25 35 MET B CA 1
ATOM 1045 C C . MET B 1 35 ? 5.199 18.875 9.227 1 93.25 35 MET B C 1
ATOM 1047 O O . MET B 1 35 ? 4.391 19.781 9.023 1 93.25 35 MET B O 1
ATOM 1051 N N . GLU B 1 36 ? 6.527 18.922 8.984 1 94.5 36 GLU B N 1
ATOM 1052 C CA . GLU B 1 36 ? 7.043 20.062 8.242 1 94.5 36 GLU B CA 1
ATOM 1053 C C . GLU B 1 36 ? 6.359 20.188 6.883 1 94.5 36 GLU B C 1
ATOM 1055 O O . GLU B 1 36 ? 6.055 19.188 6.234 1 94.5 36 GLU B O 1
ATOM 1060 N N . TYR B 1 37 ? 6.188 21.391 6.422 1 93.75 37 TYR B N 1
ATOM 1061 C CA . TYR B 1 37 ? 5.375 21.656 5.238 1 93.75 37 TYR B CA 1
ATOM 1062 C C . TYR B 1 37 ? 6.066 21.156 3.977 1 93.75 37 TYR B C 1
ATOM 1064 O O . TYR B 1 37 ? 5.41 20.641 3.064 1 93.75 37 TYR B O 1
ATOM 1072 N N . THR B 1 38 ? 7.395 21.234 3.971 1 92.56 38 THR B N 1
ATOM 1073 C CA . THR B 1 38 ? 8.102 20.734 2.795 1 92.56 38 THR B CA 1
ATOM 1074 C C . THR B 1 38 ? 7.887 19.234 2.621 1 92.56 38 THR B C 1
ATOM 1076 O O . THR B 1 38 ? 7.625 18.766 1.512 1 92.56 38 THR B O 1
ATOM 1079 N N . LEU B 1 39 ? 7.938 18.516 3.752 1 89.94 39 LEU B N 1
ATOM 1080 C CA . LEU B 1 39 ? 7.699 17.078 3.725 1 89.94 39 LEU B CA 1
ATOM 1081 C C . LEU B 1 39 ? 6.242 16.766 3.4 1 89.94 39 LEU B C 1
ATOM 1083 O O . LEU B 1 39 ? 5.949 15.844 2.645 1 89.94 39 LEU B O 1
ATOM 1087 N N . THR B 1 40 ? 5.367 17.656 3.889 1 95.25 40 THR B N 1
ATOM 1088 C CA . THR B 1 40 ? 3.934 17.516 3.658 1 95.25 40 THR B CA 1
ATOM 1089 C C . THR B 1 40 ? 3.617 17.578 2.166 1 95.25 40 THR B C 1
ATOM 1091 O O . THR B 1 40 ? 2.846 16.766 1.653 1 95.25 40 THR B O 1
ATOM 1094 N N . VAL B 1 41 ? 4.25 18.469 1.504 1 93.38 41 VAL B N 1
ATOM 1095 C CA . VAL B 1 41 ? 3.998 18.656 0.08 1 93.38 41 VAL B CA 1
ATOM 1096 C C . VAL B 1 41 ? 4.461 17.438 -0.698 1 93.38 41 VAL B C 1
ATOM 1098 O O . VAL B 1 41 ? 3.773 16.969 -1.615 1 93.38 41 VAL B O 1
ATOM 1101 N N . HIS B 1 42 ? 5.551 16.875 -0.294 1 91.56 42 HIS B N 1
ATOM 1102 C CA . HIS B 1 42 ? 6.082 15.688 -0.96 1 91.56 42 HIS B CA 1
ATOM 1103 C C . HIS B 1 42 ? 5.176 14.484 -0.748 1 91.56 42 HIS B C 1
ATOM 1105 O O . HIS B 1 42 ? 4.828 13.789 -1.703 1 91.56 42 HIS B O 1
ATOM 1111 N N . TYR B 1 43 ? 4.738 14.297 0.487 1 93.56 43 TYR B N 1
ATOM 1112 C CA . TYR B 1 43 ? 3.84 13.188 0.787 1 93.56 43 TYR B CA 1
ATOM 1113 C C . TYR B 1 43 ? 2.508 13.359 0.065 1 93.56 43 TYR B C 1
ATOM 1115 O O . TYR B 1 43 ? 1.969 12.391 -0.486 1 93.56 43 TYR B O 1
ATOM 1123 N N . ALA B 1 44 ? 2.029 14.555 0.075 1 95.88 44 ALA B N 1
ATOM 1124 C CA . ALA B 1 44 ? 0.727 14.82 -0.527 1 95.88 44 ALA B CA 1
ATOM 1125 C C . ALA B 1 44 ? 0.707 14.414 -1.996 1 95.88 44 ALA B C 1
ATOM 1127 O O . ALA B 1 44 ? -0.208 13.711 -2.439 1 95.88 44 ALA B O 1
ATOM 1128 N N . ALA B 1 45 ? 1.714 14.82 -2.689 1 93 45 ALA B N 1
ATOM 1129 C CA . ALA B 1 45 ? 1.787 14.539 -4.121 1 93 45 ALA B CA 1
ATOM 1130 C C . ALA B 1 45 ? 1.919 13.039 -4.379 1 93 45 ALA B C 1
ATOM 1132 O O . ALA B 1 45 ? 1.151 12.469 -5.156 1 93 45 ALA B O 1
ATOM 1133 N N . LEU B 1 46 ? 2.807 12.445 -3.67 1 91 46 LEU B N 1
ATOM 1134 C CA . LEU B 1 46 ? 3.168 11.055 -3.93 1 91 46 LEU B CA 1
ATOM 1135 C C . LEU B 1 46 ? 2.068 10.109 -3.451 1 91 46 LEU B C 1
ATOM 1137 O O . LEU B 1 46 ? 1.651 9.219 -4.188 1 91 46 LEU B O 1
ATOM 1141 N N . ILE B 1 47 ? 1.509 10.414 -2.277 1 94.38 47 ILE B N 1
ATOM 1142 C CA . ILE B 1 47 ? 0.547 9.508 -1.669 1 94.38 47 ILE B CA 1
ATOM 1143 C C . ILE B 1 47 ? -0.807 9.641 -2.361 1 94.38 47 ILE B C 1
ATOM 1145 O O . ILE B 1 47 ? -1.528 8.656 -2.533 1 94.38 47 ILE B O 1
ATOM 1149 N N . SER B 1 48 ? -1.088 10.844 -2.734 1 95.31 48 SER B N 1
ATOM 1150 C CA . SER B 1 48 ? -2.348 11.031 -3.449 1 95.31 48 SER B CA 1
ATOM 1151 C C . SER B 1 48 ? -2.352 10.258 -4.766 1 95.31 48 SER B C 1
ATOM 1153 O O . SER B 1 48 ? -3.354 9.641 -5.125 1 95.31 48 SER B O 1
ATOM 1155 N N . THR B 1 49 ? -1.281 10.312 -5.48 1 93.69 49 THR B N 1
ATOM 1156 C CA . THR B 1 49 ? -1.17 9.602 -6.746 1 93.69 49 THR B CA 1
ATOM 1157 C C . THR B 1 49 ? -1.255 8.094 -6.527 1 93.69 49 THR B C 1
ATOM 1159 O O . THR B 1 49 ? -1.987 7.395 -7.234 1 93.69 49 THR B O 1
ATOM 1162 N N . LEU B 1 50 ? -0.565 7.617 -5.543 1 94.56 50 LEU B N 1
ATOM 1163 C CA . LEU B 1 50 ? -0.556 6.191 -5.234 1 94.56 50 LEU B CA 1
ATOM 1164 C C . LEU B 1 50 ? -1.948 5.711 -4.844 1 94.56 50 LEU B C 1
ATOM 1166 O O . LEU B 1 50 ? -2.41 4.672 -5.32 1 94.56 50 LEU B O 1
ATOM 1170 N N . THR B 1 51 ? -2.588 6.48 -3.979 1 96.06 51 THR B N 1
ATOM 1171 C CA . THR B 1 51 ? -3.914 6.133 -3.48 1 96.06 51 THR B CA 1
ATOM 1172 C C . THR B 1 51 ? -4.93 6.102 -4.617 1 96.06 51 THR B C 1
ATOM 1174 O O . THR B 1 51 ? -5.758 5.191 -4.691 1 96.06 51 THR B O 1
ATOM 1177 N N . TYR B 1 52 ? -4.809 7.082 -5.496 1 93.5 52 TYR B N 1
ATOM 1178 C CA . TYR B 1 52 ? -5.703 7.141 -6.645 1 93.5 52 TYR B CA 1
ATOM 1179 C C . TYR B 1 52 ? -5.531 5.914 -7.535 1 93.5 52 TYR B C 1
ATOM 1181 O O . TYR B 1 52 ? -6.512 5.281 -7.93 1 93.5 52 TYR B O 1
ATOM 1189 N N . LYS B 1 53 ? -4.355 5.586 -7.797 1 92.94 53 LYS B N 1
ATOM 1190 C CA . LYS B 1 53 ? -4.074 4.434 -8.648 1 92.94 53 LYS B CA 1
ATOM 1191 C C . LYS B 1 53 ? -4.543 3.137 -7.996 1 92.94 53 LYS B C 1
ATOM 1193 O O . LYS B 1 53 ? -5.133 2.281 -8.656 1 92.94 53 LYS B O 1
ATOM 1198 N N . ALA B 1 54 ? -4.266 2.973 -6.691 1 96.06 54 ALA B N 1
ATOM 1199 C CA . ALA B 1 54 ? -4.688 1.775 -5.969 1 96.06 54 ALA B CA 1
ATOM 1200 C C . ALA B 1 54 ? -6.211 1.649 -5.961 1 96.06 54 ALA B C 1
ATOM 1202 O O . ALA B 1 54 ? -6.75 0.566 -6.195 1 96.06 54 ALA B O 1
ATOM 1203 N N . ALA B 1 55 ? -6.855 2.773 -5.711 1 94.5 55 ALA B N 1
ATOM 1204 C CA . ALA B 1 55 ? -8.32 2.779 -5.68 1 94.5 55 ALA B CA 1
ATOM 1205 C C . ALA B 1 55 ? -8.891 2.402 -7.043 1 94.5 55 ALA B C 1
ATOM 1207 O O . ALA B 1 55 ? -9.836 1.609 -7.129 1 94.5 55 ALA B O 1
ATOM 1208 N N . LYS B 1 56 ? -8.312 2.951 -8.055 1 92.62 56 LYS B N 1
ATOM 1209 C CA . LYS B 1 56 ? -8.773 2.648 -9.406 1 92.62 56 LYS B CA 1
ATOM 1210 C C . LYS B 1 56 ? -8.539 1.18 -9.75 1 92.62 56 LYS B C 1
ATOM 1212 O O . LYS B 1 56 ? -9.391 0.536 -10.359 1 92.62 56 LYS B O 1
ATOM 1217 N N . MET B 1 57 ? -7.379 0.703 -9.312 1 91.06 57 MET B N 1
ATOM 1218 C CA . MET B 1 57 ? -7.039 -0.694 -9.57 1 91.06 57 MET B CA 1
ATOM 1219 C C . MET B 1 57 ? -8.047 -1.628 -8.906 1 91.06 57 MET B C 1
ATOM 1221 O O . MET B 1 57 ? -8.5 -2.596 -9.523 1 91.06 57 MET B O 1
ATOM 1225 N N . ILE B 1 58 ? -8.445 -1.318 -7.727 1 92.38 58 ILE B N 1
ATOM 1226 C CA . ILE B 1 58 ? -9.383 -2.131 -6.953 1 92.38 58 ILE B CA 1
ATOM 1227 C C . ILE B 1 58 ? -10.758 -2.098 -7.609 1 92.38 58 ILE B C 1
ATOM 1229 O O . ILE B 1 58 ? -11.414 -3.135 -7.75 1 92.38 58 ILE B O 1
ATOM 1233 N N . THR B 1 59 ? -11.109 -0.915 -8.031 1 91.44 59 THR B N 1
ATOM 1234 C CA . THR B 1 59 ? -12.422 -0.74 -8.648 1 91.44 59 THR B CA 1
ATOM 1235 C C . THR B 1 59 ? -12.477 -1.439 -10 1 91.44 59 THR B C 1
ATOM 1237 O O . THR B 1 59 ? -13.531 -1.926 -10.414 1 91.44 59 THR B O 1
ATOM 1240 N N . ASN B 1 60 ? -11.305 -1.479 -10.672 1 88.75 60 ASN B N 1
ATOM 1241 C CA . ASN B 1 60 ? -11.227 -2.168 -11.953 1 88.75 60 ASN B CA 1
ATOM 1242 C C . ASN B 1 60 ? -11.406 -3.676 -11.797 1 88.75 60 ASN B C 1
ATOM 1244 O O . ASN B 1 60 ? -11.953 -4.34 -12.68 1 88.75 60 ASN B O 1
ATOM 1248 N N . LEU B 1 61 ? -10.938 -4.199 -10.664 1 85.5 61 LEU B N 1
ATOM 1249 C CA . LEU B 1 61 ? -11.039 -5.629 -10.398 1 85.5 61 LEU B CA 1
ATOM 1250 C C . LEU B 1 61 ? -12.438 -5.988 -9.898 1 85.5 61 LEU B C 1
ATOM 1252 O O . LEU B 1 61 ? -12.984 -7.035 -10.258 1 85.5 61 LEU B O 1
ATOM 1256 N N . ASP B 1 62 ? -12.977 -5.105 -9.125 1 91.25 62 ASP B N 1
ATOM 1257 C CA . ASP B 1 62 ? -14.289 -5.27 -8.516 1 91.25 62 ASP B CA 1
ATOM 1258 C C . ASP B 1 62 ? -14.93 -3.914 -8.211 1 91.25 62 ASP B C 1
ATOM 1260 O O . ASP B 1 62 ? -14.547 -3.242 -7.25 1 91.25 62 ASP B O 1
ATOM 1264 N N . ALA B 1 63 ? -15.922 -3.561 -9 1 91.06 63 ALA B N 1
ATOM 1265 C CA . ALA B 1 63 ? -16.531 -2.236 -8.938 1 91.06 63 ALA B CA 1
ATOM 1266 C C . ALA B 1 63 ? -17.188 -1.996 -7.578 1 91.06 63 ALA B C 1
ATOM 1268 O O . ALA B 1 63 ? -17.422 -0.85 -7.188 1 91.06 63 ALA B O 1
ATOM 1269 N N . SER B 1 64 ? -17.469 -2.998 -6.855 1 93.94 64 SER B N 1
ATOM 1270 C CA . SER B 1 64 ? -18.109 -2.85 -5.551 1 93.94 64 SER B CA 1
ATOM 1271 C C . SER B 1 64 ? -17.078 -2.805 -4.43 1 93.94 64 SER B C 1
ATOM 1273 O O . SER B 1 64 ? -17.422 -2.586 -3.27 1 93.94 64 SER B O 1
ATOM 1275 N N . ASN B 1 65 ? -15.93 -3.074 -4.727 1 92.19 65 ASN B N 1
ATOM 1276 C CA . ASN B 1 65 ? -14.844 -3.109 -3.752 1 92.19 65 ASN B CA 1
ATOM 1277 C C . ASN B 1 65 ? -14.266 -1.719 -3.504 1 92.19 65 ASN B C 1
ATOM 1279 O O . ASN B 1 65 ? -14.344 -0.848 -4.375 1 92.19 65 ASN B O 1
ATOM 1283 N N . GLU B 1 66 ? -13.82 -1.476 -2.338 1 94.56 66 GLU B N 1
AT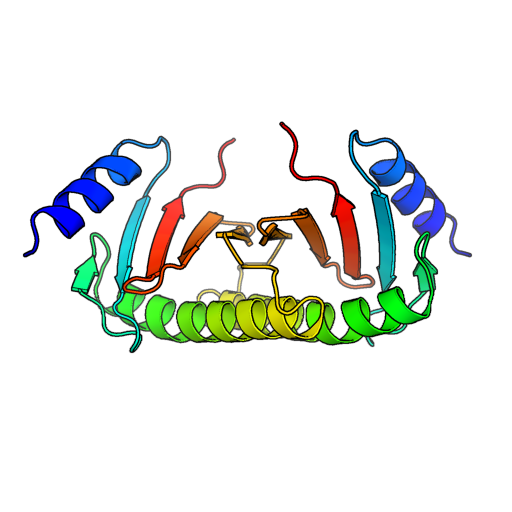OM 1284 C CA . GLU B 1 66 ? -13.297 -0.17 -1.949 1 94.56 66 GLU B CA 1
ATOM 1285 C C . GLU B 1 66 ? -11.984 -0.307 -1.18 1 94.56 66 GLU B C 1
ATOM 1287 O O . GLU B 1 66 ? -11.844 -1.189 -0.33 1 94.56 66 GLU B O 1
ATOM 1292 N N . LEU B 1 67 ? -11.117 0.6 -1.576 1 95.62 67 LEU B N 1
ATOM 1293 C CA . LEU B 1 67 ? -9.859 0.661 -0.839 1 95.62 67 LEU B CA 1
ATOM 1294 C C . LEU B 1 67 ? -10.07 1.243 0.554 1 95.62 67 LEU B C 1
ATOM 1296 O O . LEU B 1 67 ? -10.633 2.33 0.697 1 95.62 67 LEU B O 1
ATOM 1300 N N . VAL B 1 68 ? -9.633 0.518 1.619 1 95.69 68 VAL B N 1
ATOM 1301 C CA . VAL B 1 68 ? -9.828 0.965 2.994 1 95.69 68 VAL B CA 1
ATOM 1302 C C . VAL B 1 68 ? -8.539 1.569 3.533 1 95.69 68 VAL B C 1
ATOM 1304 O O . VAL B 1 68 ? -8.539 2.678 4.07 1 95.69 68 VAL B O 1
ATOM 1307 N N . THR B 1 69 ? -7.441 0.844 3.318 1 97 69 THR B N 1
ATOM 1308 C CA . THR B 1 69 ? -6.172 1.343 3.836 1 97 69 THR B CA 1
ATOM 1309 C C . THR B 1 69 ? -5.008 0.859 2.975 1 97 69 THR B C 1
ATOM 1311 O O . THR B 1 69 ? -5.086 -0.203 2.354 1 97 69 THR B O 1
ATOM 1314 N N . ILE B 1 70 ? -4.047 1.72 2.834 1 97.31 70 ILE B N 1
ATOM 1315 C CA . ILE B 1 70 ? -2.754 1.333 2.283 1 97.31 70 ILE B CA 1
ATOM 1316 C C . ILE B 1 70 ? -1.679 1.45 3.359 1 97.31 70 ILE B C 1
ATOM 1318 O O . ILE B 1 70 ? -1.623 2.447 4.086 1 97.31 70 ILE B O 1
ATOM 1322 N N . ARG B 1 71 ? -0.909 0.46 3.486 1 96.88 71 ARG B N 1
ATOM 1323 C CA . ARG B 1 71 ? 0.238 0.533 4.387 1 96.88 71 ARG B CA 1
ATOM 1324 C C . ARG B 1 71 ? 1.541 0.295 3.633 1 96.88 71 ARG B C 1
ATOM 1326 O O . ARG B 1 71 ? 1.693 -0.72 2.949 1 96.88 71 ARG B O 1
ATOM 1333 N N . LEU B 1 72 ? 2.396 1.284 3.658 1 96.94 72 LEU B N 1
ATOM 1334 C CA . LEU B 1 72 ? 3.732 1.185 3.084 1 96.94 72 LEU B CA 1
ATOM 1335 C C . LEU B 1 72 ? 4.785 1.03 4.176 1 96.94 72 LEU B C 1
ATOM 1337 O O . LEU B 1 72 ? 4.91 1.893 5.051 1 96.94 72 LEU B O 1
ATOM 1341 N N . ARG B 1 73 ? 5.465 -0.047 4.117 1 96.25 73 ARG B N 1
ATOM 1342 C CA . ARG B 1 73 ? 6.586 -0.234 5.035 1 96.25 73 ARG B CA 1
ATOM 1343 C C . ARG B 1 73 ? 7.918 -0.102 4.305 1 96.25 73 ARG B C 1
ATOM 1345 O O . ARG B 1 73 ? 8.133 -0.731 3.266 1 96.25 73 ARG B O 1
ATOM 1352 N N . THR B 1 74 ? 8.672 0.794 4.77 1 95.38 74 THR B N 1
ATOM 1353 C CA . THR B 1 74 ? 10.031 0.96 4.266 1 95.38 74 THR B CA 1
ATOM 1354 C C . THR B 1 74 ? 11.055 0.542 5.32 1 95.38 74 THR B C 1
ATOM 1356 O O . THR B 1 74 ? 10.688 0.146 6.43 1 95.38 74 THR B O 1
ATOM 1359 N N . LYS B 1 75 ? 12.328 0.602 5.047 1 93.06 75 LYS B N 1
ATOM 1360 C CA . LYS B 1 75 ? 13.383 0.29 6 1 93.06 75 LYS B CA 1
ATOM 1361 C C . LYS B 1 75 ? 13.414 1.303 7.145 1 93.06 75 LYS B C 1
ATOM 1363 O O . LYS B 1 75 ? 13.93 1.014 8.227 1 93.06 75 LYS B O 1
ATOM 1368 N N . VAL B 1 76 ? 12.805 2.438 7.004 1 92.06 76 VAL B N 1
ATOM 1369 C CA . VAL B 1 76 ? 12.961 3.543 7.945 1 92.06 76 VAL B CA 1
ATOM 1370 C C . VAL B 1 76 ? 11.641 3.811 8.656 1 92.06 76 VAL B C 1
ATOM 1372 O O . VAL B 1 76 ? 11.609 3.932 9.883 1 92.06 76 VAL B O 1
ATOM 1375 N N . HIS B 1 77 ? 10.555 3.859 7.875 1 92.81 77 HIS B N 1
ATOM 1376 C CA . HIS B 1 77 ? 9.25 4.238 8.414 1 92.81 77 HIS B CA 1
ATOM 1377 C C . HIS B 1 77 ? 8.141 3.359 7.848 1 92.81 77 HIS B C 1
ATOM 1379 O O . HIS B 1 77 ? 8.383 2.557 6.945 1 92.81 77 HIS B O 1
ATOM 1385 N N . GLU B 1 78 ? 7.078 3.508 8.484 1 95.56 78 GLU B N 1
ATOM 1386 C CA . GLU B 1 78 ? 5.816 3.002 7.953 1 95.56 78 GLU B CA 1
ATOM 1387 C C . GLU B 1 78 ? 4.828 4.137 7.703 1 95.56 78 GLU B C 1
ATOM 1389 O O . GLU B 1 78 ? 4.703 5.051 8.523 1 95.56 78 GLU B O 1
ATOM 1394 N N . VAL B 1 79 ? 4.188 4.07 6.602 1 96.06 79 VAL B N 1
ATOM 1395 C CA . VAL B 1 79 ? 3.178 5.062 6.254 1 96.06 79 VAL B CA 1
ATOM 1396 C C . VAL B 1 79 ? 1.815 4.387 6.117 1 96.06 79 VAL B C 1
ATOM 1398 O O . VAL B 1 79 ? 1.678 3.398 5.395 1 96.06 79 VAL B O 1
ATOM 1401 N N . ILE B 1 80 ? 0.865 4.914 6.797 1 96.06 80 ILE B N 1
ATOM 1402 C CA . ILE B 1 80 ? -0.503 4.422 6.691 1 96.06 80 ILE B CA 1
ATOM 1403 C C . ILE B 1 80 ? -1.387 5.48 6.035 1 96.06 80 ILE B C 1
ATOM 1405 O O . ILE B 1 80 ? -1.371 6.645 6.438 1 96.06 80 ILE B O 1
ATOM 1409 N N . VAL B 1 81 ? -2.047 5.027 4.996 1 97.25 81 VAL B N 1
ATOM 1410 C CA . VAL B 1 81 ? -2.918 5.926 4.246 1 97.25 81 VAL B CA 1
ATOM 1411 C C . VAL B 1 81 ? -4.371 5.477 4.383 1 97.25 81 VAL B C 1
ATOM 1413 O O . VAL B 1 81 ? -4.695 4.32 4.113 1 97.25 81 VAL B O 1
ATOM 1416 N N . LEU B 1 82 ? -5.168 6.395 4.84 1 96.44 82 LEU B N 1
ATOM 1417 C CA . LEU B 1 82 ? -6.594 6.137 5 1 96.44 82 LEU B CA 1
ATOM 1418 C C . LEU B 1 82 ? -7.418 7.055 4.105 1 96.44 82 LEU B C 1
ATOM 1420 O O . LEU B 1 82 ? -7.684 8.203 4.465 1 96.44 82 LEU B O 1
ATOM 1424 N N . PRO B 1 83 ? -7.766 6.484 2.918 1 95.75 83 PRO B N 1
ATOM 1425 C CA . PRO B 1 83 ? -8.562 7.305 2.004 1 95.75 83 PRO B CA 1
ATOM 1426 C C . PRO B 1 83 ? -10.047 7.344 2.387 1 95.75 83 PRO B C 1
ATOM 1428 O O . PRO B 1 83 ? -10.586 6.352 2.885 1 95.75 83 PRO B O 1
ATOM 1431 N N . SER B 1 84 ? -10.633 8.484 2.271 1 92.5 84 SER B N 1
ATOM 1432 C CA . SER B 1 84 ? -12.07 8.664 2.42 1 92.5 84 SER B CA 1
ATOM 1433 C C . SER B 1 84 ? -12.625 9.594 1.343 1 92.5 84 SER B C 1
ATOM 1435 O O . SER B 1 84 ? -11.875 10.094 0.505 1 92.5 84 SER B O 1
ATOM 1437 N N . GLU B 1 85 ? -13.867 9.75 1.244 1 90.94 85 GLU B N 1
ATOM 1438 C CA . GLU B 1 85 ? -14.523 10.594 0.245 1 90.94 85 GLU B CA 1
ATOM 1439 C C . GLU B 1 85 ? -14.07 12.047 0.364 1 90.94 85 GLU B C 1
ATOM 1441 O O . GLU B 1 85 ? -13.93 12.742 -0.644 1 90.94 85 GLU B O 1
ATOM 1446 N N . ASN B 1 86 ? -13.672 12.438 1.536 1 93.44 86 ASN B N 1
ATOM 1447 C CA . ASN B 1 86 ? -13.453 13.859 1.75 1 93.44 86 ASN B CA 1
ATOM 1448 C C . ASN B 1 86 ? -12 14.148 2.141 1 93.44 86 ASN B C 1
ATOM 1450 O O . ASN B 1 86 ? -11.555 15.297 2.082 1 93.44 86 ASN B O 1
ATOM 1454 N N . TYR B 1 87 ? -11.359 13.023 2.576 1 94.69 87 TYR B N 1
ATOM 1455 C CA . TYR B 1 87 ? -10.008 13.242 3.064 1 94.69 87 TYR B CA 1
ATOM 1456 C C . TYR B 1 87 ? -9.109 12.055 2.736 1 94.69 87 TYR B C 1
ATOM 1458 O O . TYR B 1 87 ? -9.594 10.938 2.539 1 94.69 87 TYR B O 1
ATOM 1466 N N . ILE B 1 88 ? -7.906 12.367 2.631 1 96.62 88 ILE B N 1
ATOM 1467 C CA . ILE B 1 88 ? -6.867 11.344 2.73 1 96.62 88 ILE B CA 1
ATOM 1468 C C . ILE B 1 88 ? -6.016 11.594 3.971 1 96.62 88 ILE B C 1
ATOM 1470 O O . ILE B 1 88 ? -5.465 12.688 4.145 1 96.62 88 ILE B O 1
ATOM 1474 N N . ILE B 1 89 ? -5.988 10.672 4.824 1 96.75 89 ILE B N 1
ATOM 1475 C CA . ILE B 1 89 ? -5.176 10.789 6.027 1 96.75 89 ILE B CA 1
ATOM 1476 C C . ILE B 1 89 ? -3.887 9.984 5.859 1 96.75 89 ILE B C 1
ATOM 1478 O O . ILE B 1 89 ? -3.92 8.82 5.453 1 96.75 89 ILE B O 1
ATOM 1482 N N . ILE B 1 90 ? -2.809 10.625 6.117 1 97.25 90 ILE B N 1
ATOM 1483 C CA . ILE B 1 90 ? -1.497 9.992 6.062 1 97.25 90 ILE B CA 1
ATOM 1484 C C . ILE B 1 90 ? -0.875 9.969 7.457 1 97.25 90 ILE B C 1
ATOM 1486 O O . ILE B 1 90 ? -0.704 11.016 8.086 1 97.25 90 ILE B O 1
ATOM 1490 N N . VAL B 1 91 ? -0.602 8.82 7.883 1 96.69 91 VAL B N 1
ATOM 1491 C CA . VAL B 1 91 ? 0.053 8.656 9.18 1 96.69 91 VAL B CA 1
ATOM 1492 C C . VAL B 1 91 ? 1.451 8.078 8.977 1 96.69 91 VAL B C 1
ATOM 1494 O O . VAL B 1 91 ? 1.611 7.031 8.344 1 96.69 91 VAL B O 1
ATOM 1497 N N . VAL B 1 92 ? 2.4 8.789 9.469 1 95.94 92 VAL B N 1
ATOM 1498 C CA . VAL B 1 92 ? 3.777 8.312 9.414 1 95.94 92 VAL B CA 1
ATOM 1499 C C . VAL B 1 92 ? 4.199 7.797 10.789 1 95.94 92 VAL B C 1
ATOM 1501 O O . VAL B 1 92 ? 4.039 8.492 11.797 1 95.94 92 VAL B O 1
ATOM 1504 N N . GLN B 1 93 ? 4.641 6.594 10.773 1 95.44 93 GLN B N 1
ATOM 1505 C CA . GLN B 1 93 ? 5.043 6.035 12.062 1 95.44 93 GLN B CA 1
ATOM 1506 C C . GLN B 1 93 ? 6.34 5.238 11.938 1 95.44 93 GLN B C 1
ATOM 1508 O O . GLN B 1 93 ? 6.684 4.77 10.852 1 95.44 93 GLN B O 1
ATOM 1513 N N . ASN B 1 94 ? 7.156 5.223 13.031 1 92.12 94 ASN B N 1
ATOM 1514 C CA . ASN B 1 94 ? 8.328 4.355 13.078 1 92.12 94 ASN B CA 1
ATOM 1515 C C . ASN B 1 94 ? 7.938 2.881 13.047 1 92.12 94 ASN B C 1
ATOM 1517 O O . ASN B 1 94 ? 6.938 2.484 13.648 1 92.12 94 ASN B O 1
ATOM 1521 N N . PRO B 1 95 ? 8.75 2.209 12.133 1 82.75 95 PRO B N 1
ATOM 1522 C CA . PRO B 1 95 ? 8.398 0.788 12.047 1 82.75 95 PRO B CA 1
ATOM 1523 C C . PRO B 1 95 ? 8.547 0.066 13.391 1 82.75 95 PRO B C 1
ATOM 1525 O O . PRO B 1 95 ? 9.414 0.422 14.195 1 82.75 95 PRO B O 1
ATOM 1528 N N . GLY B 1 96 ? 7.43 -0.196 14.164 1 66.31 96 GLY B N 1
ATOM 1529 C CA . GLY B 1 96 ? 7.516 -0.891 15.438 1 66.31 96 GLY B CA 1
ATOM 1530 C C . GLY B 1 96 ? 8.625 -1.928 15.477 1 66.31 96 GLY B C 1
ATOM 1531 O O . GLY B 1 96 ? 9.102 -2.371 14.438 1 66.31 96 GLY B O 1
ATOM 1532 N N . THR B 1 97 ? 9.547 -1.922 16.531 1 54.22 97 THR B N 1
ATOM 1533 C CA . THR B 1 97 ? 10.531 -2.965 16.797 1 54.22 97 THR B CA 1
ATOM 1534 C C . THR B 1 97 ? 9.977 -4.34 16.453 1 54.22 97 THR B C 1
ATOM 1536 O O . THR B 1 97 ? 8.766 -4.559 16.516 1 54.22 97 THR B O 1
#

Organism: Drosophila sechellia (NCBI:txid7238)

pLDDT: mean 92.4, std 6.46, range [53.28, 97.44]

Nearest PDB structures (foldseek):
  3l9k-assembly5_A  TM=9.371E-01  e=2.338E-10  Drosophila melanogaster
  8j07-assembly1_q5  TM=9.191E-01  e=1.282E-10  Homo sapiens
  3l7h-assembly1_A  TM=9.632E-01  e=1.336E-09  Drosophila melanogaster
  1y4o-assembly1_B  TM=8.975E-01  e=1.258E-09  Mus musculus
  2hz5-assembly2_B  TM=9.240E-01  e=1.393E-08  Homo sapiens

Solvent-accessible surface area (backbone atoms only — not comparable to full-atom values): 10372 Å² total; per-residue (Å²): 128,60,73,65,56,55,51,55,48,56,62,54,64,69,41,86,52,49,73,32,41,37,34,20,34,80,81,48,44,78,75,48,63,70,49,58,64,73,59,46,54,54,48,32,57,50,49,46,52,49,50,51,51,51,38,49,48,43,32,71,77,34,77,86,44,44,61,50,36,40,36,42,33,38,79,70,36,26,38,39,36,40,58,54,92,64,31,34,36,36,35,32,23,48,57,75,133,128,60,72,64,56,55,50,54,49,56,62,53,64,69,42,85,54,49,72,30,40,37,32,23,34,79,80,48,45,80,75,48,61,70,49,60,64,73,60,46,54,54,48,32,56,50,50,46,54,51,50,50,51,52,38,51,48,43,31,70,77,34,76,87,46,46,63,50,36,39,35,40,31,39,80,70,37,25,39,39,36,40,59,54,93,63,32,35,36,38,38,34,24,49,58,74,132

Radius of gyration: 17.03 Å; Cα contacts (8 Å, |Δi|>4): 351; chains: 2; bounding box: 37×48×36 Å

Secondary structure (DSSP, 8-state):
--HHHHHHHHHHHTSTTEEEEEEE-TTS-EEEESS-HHHHHHHHHHHHHHHHHHHHHHHHH-TT--EEEEEEEESS-EEEEEE-SS-EEEEEE----/--HHHHHHHHHHHTSTTEEEEEEE-TTS-EEEESS-HHHHHHHHHHHHHHHHHHHHHHHHH-TT--EEEEEEEESS-EEEEEE-SS-EEEEEE----

Sequence (194 aa):
MSAEIEELLKRYQNYPNVTGIIILDPFAIPIKTTMEYTLTVHYAALISTLTYKAAKMITNLDASNELVTIRLRTKVHEVIVLPSENYIIIVVQNPGTMSAEIEELLKRYQNYPNVTGIIILDPFAIPIKTTMEYTLTVHYAALISTLTYKAAKMITNLDASNELVTIRLRTKVHEVIVLPSENYIIIVVQNPGT

InterPro domains:
  IPR004942 Roadblock/LAMTOR2 domain [PF03259] (5-94)
  IPR004942 Roadblock/LAMTOR2 domain [SM00960] (5-93)
  IPR016561 Dynein light chain roadblock-type 1/2 [PIRSF009998] (1-96)